Protein AF-A0A3P6ZTH5-F1 (afdb_monomer)

Secondary structure (DSSP, 8-state):
-HHHHHHHHHHHHHHHHHHHHHHHHHHHHHHHHHHHHHHHHTTSTTHHHHHHHHTSHHHHHHHHHHHHHHHHHHHHHHHHHHHHHHHHH-HHHHHHHHHHHHHHHHHHHHHHHHHHHHTT--HHHHHHHHHHHHTHHHHHHHHHHHHTTSHHHHHHHHHHHHHHHHHHHHHHHHHHHHHHTT-TTTHHHHHHHHHHHHHHHHHHHHHHHHTHHHHH--

Sequence (218 aa):
MEVTHERKLLLRLSAVIVTIYLIYFFEFVLYYRKHHKNKKGRRNGYSKDLERLCCSPTIYFQSRALVILLGDGVHNFIDGIAIGTSFMSSTKLGIITSIAVICHELPHELGDFAVLIESGLSTATALGFNLLSALTAFLGLFVSISLGEFKEVQTWLLAITAGMFLYVAWIDMLSHLKHDGSHVDHWTFACFLQYSGFCVGFVLILALGWFEDELFSS

Solvent-accessible surface area (backbone atoms only — not comparable to full-atom values): 11332 Å² total; per-residue (Å²): 121,64,72,62,53,54,51,52,50,53,50,44,54,50,43,21,52,48,41,40,50,51,52,51,48,51,49,49,52,51,51,50,51,54,54,51,52,54,64,69,54,75,80,56,92,61,60,67,63,53,54,48,46,61,67,32,66,65,58,40,32,47,54,50,41,53,52,49,50,53,50,47,26,52,49,28,18,44,50,13,28,43,28,28,33,27,41,72,74,34,67,68,51,15,53,54,42,45,51,55,48,52,67,55,44,57,61,48,55,53,51,53,41,51,49,26,42,74,36,70,42,53,71,69,56,26,52,51,52,51,51,59,21,52,52,30,14,57,53,19,20,53,51,26,57,73,58,39,84,40,72,70,48,31,54,51,52,50,28,41,39,53,14,47,52,55,43,51,56,50,52,54,57,52,50,55,52,70,70,60,61,86,46,79,88,52,49,66,58,52,52,51,54,48,54,49,49,51,53,50,50,52,51,50,54,51,48,51,63,69,44,38,71,74,69,69,72,114

pLDDT: mean 73.54, std 14.13, range [42.06, 96.0]

InterPro domains:
  IPR003689 Zinc/iron permease [PF02535] (62-208)
  IPR050799 Zinc Iron Protein (ZIP) Transporter [PTHR12191] (63-215)

Structure (mmCIF, N/CA/C/O backbone):
data_AF-A0A3P6ZTH5-F1
#
_entry.id   AF-A0A3P6ZTH5-F1
#
loop_
_atom_site.group_PDB
_atom_site.id
_atom_site.type_symbol
_atom_site.label_atom_id
_atom_site.label_alt_id
_atom_site.label_comp_id
_atom_site.label_asym_id
_atom_site.label_entity_id
_atom_site.label_seq_id
_atom_site.pdbx_PDB_ins_code
_atom_site.Cartn_x
_atom_site.Cartn_y
_atom_site.Cartn_z
_atom_site.occupancy
_atom_site.B_iso_or_equiv
_atom_site.auth_seq_id
_atom_site.auth_comp_id
_atom_site.auth_asym_id
_atom_site.auth_atom_id
_atom_site.pdbx_PDB_model_num
ATOM 1 N N . MET A 1 1 ? -32.585 -2.456 17.138 1.00 49.25 1 MET A N 1
ATOM 2 C CA . MET A 1 1 ? -31.107 -2.567 17.080 1.00 49.25 1 MET A CA 1
ATOM 3 C C . MET A 1 1 ? -30.580 -2.839 15.666 1.00 49.25 1 MET A C 1
ATOM 5 O O . MET A 1 1 ? -29.447 -2.478 15.384 1.00 49.25 1 MET A O 1
ATOM 9 N N . GLU A 1 2 ? -31.404 -3.373 14.762 1.00 46.81 2 GLU A N 1
ATOM 10 C CA . GLU A 1 2 ? -31.055 -3.731 13.372 1.00 46.81 2 GLU A CA 1
ATOM 11 C C . GLU A 1 2 ? -30.785 -2.517 12.453 1.00 46.81 2 GLU A C 1
ATOM 13 O O . GLU A 1 2 ? -29.759 -2.446 11.783 1.00 46.81 2 GLU A O 1
ATOM 18 N N . VAL A 1 3 ? -31.618 -1.469 12.543 1.00 53.12 3 VAL A N 1
ATOM 19 C CA . VAL A 1 3 ? -31.525 -0.243 11.711 1.00 53.12 3 VAL A CA 1
ATOM 20 C C . VAL A 1 3 ? -30.189 0.504 11.867 1.00 53.12 3 VAL A C 1
ATOM 22 O O . VAL A 1 3 ? -29.695 1.147 10.940 1.00 53.12 3 VAL A O 1
ATOM 25 N N . THR A 1 4 ? -29.574 0.430 13.047 1.00 61.59 4 THR A N 1
ATOM 26 C CA . THR A 1 4 ? -28.267 1.045 13.321 1.00 61.59 4 THR A CA 1
ATOM 27 C C . THR A 1 4 ? -27.105 0.269 12.712 1.00 61.59 4 THR A C 1
ATOM 29 O O . THR A 1 4 ? -26.098 0.884 12.362 1.00 61.59 4 THR A O 1
ATOM 32 N N . HIS A 1 5 ? -27.232 -1.051 12.569 1.00 59.41 5 HIS A N 1
ATOM 33 C CA . HIS A 1 5 ? -26.186 -1.891 11.991 1.00 59.41 5 HIS A CA 1
ATOM 34 C C . HIS A 1 5 ? -26.154 -1.750 10.468 1.00 59.41 5 HIS A C 1
ATOM 36 O O . HIS A 1 5 ? -25.087 -1.523 9.899 1.00 59.41 5 HIS A O 1
ATOM 42 N N . GLU A 1 6 ? -27.328 -1.750 9.831 1.00 63.31 6 GLU A N 1
ATOM 43 C CA . GLU A 1 6 ? -27.460 -1.510 8.391 1.00 63.31 6 GLU A CA 1
ATOM 44 C C . GLU A 1 6 ? -26.978 -0.114 7.997 1.00 63.31 6 GLU A C 1
ATOM 46 O O . GLU A 1 6 ? -26.234 0.034 7.033 1.00 63.31 6 GLU A O 1
ATOM 51 N N . ARG A 1 7 ? -27.307 0.925 8.777 1.00 61.69 7 ARG A N 1
ATOM 52 C CA . ARG A 1 7 ? -26.802 2.285 8.522 1.00 61.69 7 ARG A CA 1
ATOM 53 C C . ARG A 1 7 ? -25.281 2.383 8.620 1.00 61.69 7 ARG A C 1
ATOM 55 O O . ARG A 1 7 ? -24.674 3.069 7.804 1.00 61.69 7 ARG A O 1
ATOM 62 N N . LYS A 1 8 ? -24.661 1.710 9.594 1.00 58.94 8 LYS A N 1
ATOM 63 C CA . LYS A 1 8 ? -23.195 1.668 9.730 1.00 58.94 8 LYS A CA 1
ATOM 64 C C . LYS A 1 8 ? -22.548 0.898 8.579 1.00 58.94 8 LYS A C 1
ATOM 66 O O . LYS A 1 8 ? -21.535 1.351 8.058 1.00 58.94 8 LYS A O 1
ATOM 71 N N . LEU A 1 9 ? -23.147 -0.212 8.155 1.00 65.31 9 LEU A N 1
ATOM 72 C CA . LEU A 1 9 ? -22.688 -0.993 7.007 1.00 65.31 9 LEU A CA 1
ATOM 73 C C . LEU A 1 9 ? -22.802 -0.195 5.701 1.00 65.31 9 LEU A C 1
ATOM 75 O O . LEU A 1 9 ? -21.830 -0.096 4.960 1.00 65.31 9 LEU A O 1
ATOM 79 N N . LEU A 1 10 ? -23.944 0.449 5.457 1.00 65.62 10 LEU A N 1
ATOM 80 C CA . LEU A 1 10 ? -24.166 1.311 4.294 1.00 65.62 10 LEU A CA 1
ATOM 81 C C . LEU A 1 10 ? -23.202 2.499 4.269 1.00 65.62 10 LEU A C 1
ATOM 83 O O . LEU A 1 10 ? -22.673 2.827 3.212 1.00 65.62 10 LEU A O 1
ATOM 87 N N . LEU A 1 11 ? -22.918 3.110 5.424 1.00 62.81 11 LEU A N 1
ATOM 88 C CA . LEU A 1 11 ? -21.912 4.168 5.531 1.00 62.81 11 LEU A CA 1
ATOM 89 C C . LEU A 1 11 ? -20.511 3.655 5.172 1.00 62.81 11 LEU A C 1
ATOM 91 O O . LEU A 1 11 ? -19.827 4.294 4.376 1.00 62.81 11 LEU A O 1
ATOM 95 N N . ARG A 1 12 ? -20.111 2.481 5.674 1.00 63.78 12 ARG A N 1
ATOM 96 C CA . ARG A 1 12 ? -18.818 1.849 5.351 1.00 63.78 12 ARG A CA 1
ATOM 97 C C . ARG A 1 12 ? -18.701 1.508 3.863 1.00 63.78 12 ARG A C 1
ATOM 99 O O . ARG A 1 12 ? -17.711 1.867 3.235 1.00 63.78 12 ARG A O 1
ATOM 106 N N . LEU A 1 13 ? -19.734 0.901 3.277 1.00 67.94 13 LEU A N 1
ATOM 107 C CA . LEU A 1 13 ? -19.783 0.597 1.844 1.00 67.94 13 LEU A CA 1
ATOM 108 C C . LEU A 1 13 ? -19.750 1.874 0.998 1.00 67.94 13 LEU A C 1
ATOM 110 O O . LEU A 1 13 ? -19.018 1.945 0.014 1.00 67.94 13 LEU A O 1
ATOM 114 N N . SER A 1 14 ? -20.480 2.916 1.406 1.00 65.31 14 SER A N 1
ATOM 115 C CA . SER A 1 14 ? -20.449 4.207 0.716 1.00 65.31 14 SER A CA 1
ATOM 116 C C . SER A 1 14 ? -19.070 4.866 0.784 1.00 65.31 14 SER A C 1
ATOM 118 O O . SER A 1 14 ? -18.641 5.441 -0.207 1.00 65.31 14 SER A O 1
ATOM 120 N N . ALA A 1 15 ? -18.338 4.730 1.895 1.00 62.66 15 ALA A N 1
ATOM 121 C CA . ALA A 1 15 ? -16.984 5.258 2.050 1.00 62.66 15 ALA A CA 1
ATOM 122 C C . ALA A 1 15 ? -15.975 4.552 1.132 1.00 62.66 15 ALA A C 1
ATOM 124 O O . ALA A 1 15 ? -15.157 5.216 0.493 1.00 62.66 15 ALA A O 1
ATOM 125 N N . VAL A 1 16 ? -16.077 3.225 1.011 1.00 68.94 16 VAL A N 1
ATOM 126 C CA . VAL A 1 16 ? -15.278 2.418 0.073 1.00 68.94 16 VAL A CA 1
ATOM 127 C C . VAL A 1 16 ? -15.554 2.858 -1.367 1.00 68.94 16 VAL A C 1
ATOM 129 O O . VAL A 1 16 ? -14.629 3.185 -2.108 1.00 68.94 16 VAL A O 1
ATOM 132 N N . ILE A 1 17 ? -16.832 2.956 -1.743 1.00 68.19 17 ILE A N 1
ATOM 133 C CA . ILE A 1 17 ? -17.255 3.375 -3.085 1.00 68.19 17 ILE A CA 1
ATOM 134 C C . ILE A 1 17 ? -16.795 4.809 -3.387 1.00 68.19 17 ILE A C 1
ATOM 136 O O . ILE A 1 17 ? -16.252 5.068 -4.458 1.00 68.19 17 ILE A O 1
ATOM 140 N N . VAL A 1 18 ? -16.967 5.743 -2.447 1.00 69.62 18 VAL A N 1
ATOM 141 C CA . VAL A 1 18 ? -16.525 7.139 -2.595 1.00 69.62 18 VAL A CA 1
ATOM 142 C C . VAL A 1 18 ? -15.011 7.220 -2.751 1.00 69.62 18 VAL A C 1
ATOM 144 O O . VAL A 1 18 ? -14.546 7.956 -3.615 1.00 69.62 18 VAL A O 1
ATOM 147 N N . THR A 1 19 ? -14.246 6.446 -1.982 1.00 67.06 19 THR A N 1
ATOM 148 C CA . THR A 1 19 ? -12.783 6.379 -2.116 1.00 67.06 19 THR A CA 1
ATOM 149 C C . THR A 1 19 ? -12.388 5.932 -3.524 1.00 67.06 19 THR A C 1
ATOM 151 O O . THR A 1 19 ? -11.624 6.628 -4.188 1.00 67.06 19 THR A O 1
ATOM 154 N N . ILE A 1 20 ? -13.003 4.863 -4.044 1.00 69.69 20 ILE A N 1
ATOM 155 C CA . ILE A 1 20 ? -12.785 4.390 -5.422 1.00 69.69 20 ILE A CA 1
ATOM 156 C C . ILE A 1 20 ? -13.117 5.489 -6.450 1.00 69.69 20 ILE A C 1
ATOM 158 O O . ILE A 1 20 ? -12.325 5.754 -7.357 1.00 69.69 20 ILE A O 1
ATOM 162 N N . TYR A 1 21 ? -14.252 6.180 -6.298 1.00 66.38 21 TYR A N 1
ATOM 163 C CA . TYR A 1 21 ? -14.642 7.276 -7.193 1.00 66.38 21 TYR A CA 1
ATOM 164 C C . TYR A 1 21 ? -13.704 8.483 -7.116 1.00 66.38 21 TYR A C 1
ATOM 166 O O . TYR A 1 21 ? -13.451 9.115 -8.142 1.00 66.38 21 TYR A O 1
ATOM 174 N N . LEU A 1 22 ? -13.189 8.820 -5.933 1.00 67.81 22 LEU A N 1
ATOM 175 C CA . LEU A 1 22 ? -12.249 9.925 -5.748 1.00 67.81 22 LEU A CA 1
ATOM 176 C C . LEU A 1 22 ? -10.910 9.632 -6.421 1.00 67.81 22 LEU A C 1
ATOM 178 O O . LEU A 1 22 ? -10.379 10.514 -7.098 1.00 67.81 22 LEU A O 1
ATOM 182 N N . ILE A 1 23 ? -10.398 8.405 -6.297 1.00 67.44 23 ILE A N 1
ATOM 183 C CA . ILE A 1 23 ? -9.167 7.995 -6.981 1.00 67.44 23 ILE A CA 1
ATOM 184 C C . ILE A 1 23 ? -9.383 8.022 -8.498 1.00 67.44 23 ILE A C 1
ATOM 186 O O . ILE A 1 23 ? -8.601 8.644 -9.216 1.00 67.44 23 ILE A O 1
ATOM 190 N N . TYR A 1 24 ? -10.499 7.465 -8.983 1.00 68.62 24 TYR A N 1
ATOM 191 C CA . TYR A 1 24 ? -10.860 7.518 -10.402 1.00 68.62 24 TYR A CA 1
ATOM 192 C C . TYR A 1 24 ? -10.984 8.958 -10.918 1.00 68.62 24 TYR A C 1
ATOM 194 O O . TYR A 1 24 ? -10.499 9.281 -12.001 1.00 68.62 24 TYR A O 1
ATOM 202 N N . PHE A 1 25 ? -11.609 9.854 -10.149 1.00 67.88 25 PHE A N 1
ATOM 203 C CA . PHE A 1 25 ? -11.734 11.265 -10.509 1.00 67.88 25 PHE A CA 1
ATOM 204 C C . PHE A 1 25 ? -10.373 11.962 -10.552 1.00 67.88 25 PHE A C 1
ATOM 206 O O . PHE A 1 25 ? -10.101 12.719 -11.485 1.00 67.88 25 PHE A O 1
ATOM 213 N N . PHE A 1 26 ? -9.501 11.701 -9.577 1.00 68.19 26 PHE A N 1
ATOM 214 C CA . PHE A 1 26 ? -8.147 12.243 -9.560 1.00 68.19 26 PHE A CA 1
ATOM 215 C C . PHE A 1 26 ? -7.346 11.768 -10.778 1.00 68.19 26 PHE A C 1
ATOM 217 O O . PHE A 1 26 ? -6.777 12.598 -11.493 1.00 68.19 26 PHE A O 1
ATOM 224 N N . GLU A 1 27 ? -7.385 10.473 -11.095 1.00 63.72 27 GLU A N 1
ATOM 225 C CA . GLU A 1 27 ? -6.780 9.934 -12.314 1.00 63.72 27 GLU A CA 1
ATOM 226 C C . GLU A 1 27 ? -7.388 10.524 -13.583 1.00 63.72 27 GLU A C 1
ATOM 228 O O . GLU A 1 27 ? -6.650 10.902 -14.491 1.00 63.72 27 GLU A O 1
ATOM 233 N N . PHE A 1 28 ? -8.709 10.689 -13.649 1.00 62.84 28 PHE A N 1
ATOM 234 C CA . PHE A 1 28 ? -9.387 11.327 -14.775 1.00 62.84 28 PHE A CA 1
ATOM 235 C C . PHE A 1 28 ? -8.926 12.779 -14.963 1.00 62.84 28 PHE A C 1
ATOM 237 O O . PHE A 1 28 ? -8.644 13.206 -16.085 1.00 62.84 28 PHE A O 1
ATOM 244 N N . VAL A 1 29 ? -8.788 13.544 -13.878 1.00 65.81 29 VAL A N 1
ATOM 245 C CA . VAL A 1 29 ? -8.273 14.920 -13.908 1.00 65.81 29 VAL A CA 1
ATOM 246 C C . VAL A 1 29 ? -6.813 14.945 -14.355 1.00 65.81 29 VAL A C 1
ATOM 248 O O . VAL A 1 29 ? -6.445 15.791 -15.178 1.00 65.81 29 VAL A O 1
ATOM 251 N N . LEU A 1 30 ? -5.974 14.031 -13.864 1.00 68.94 30 LEU A N 1
ATOM 252 C CA . LEU A 1 30 ? -4.579 13.908 -14.293 1.00 68.94 30 LEU A CA 1
ATOM 253 C C . LEU A 1 30 ? -4.475 13.504 -15.768 1.00 68.94 30 LEU A C 1
ATOM 255 O O . LEU A 1 30 ? -3.723 14.130 -16.521 1.00 68.94 30 LEU A O 1
ATOM 259 N N . TYR A 1 31 ? -5.273 12.533 -16.203 1.00 66.56 31 TYR A N 1
ATOM 260 C CA . TYR A 1 31 ? -5.400 12.096 -17.589 1.00 66.56 31 TYR A CA 1
ATOM 261 C C . TYR A 1 31 ? -5.819 13.263 -18.489 1.00 66.56 31 TYR A C 1
ATOM 263 O O . TYR A 1 31 ? -5.147 13.564 -19.482 1.00 66.56 31 TYR A O 1
ATOM 271 N N . TYR A 1 32 ? -6.864 13.999 -18.106 1.00 55.72 32 TYR A N 1
ATOM 272 C CA . TYR A 1 32 ? -7.365 15.137 -18.868 1.00 55.72 32 TYR A CA 1
ATOM 273 C C . TYR A 1 32 ? -6.358 16.295 -18.895 1.00 55.72 32 TYR A C 1
ATOM 275 O O . TYR A 1 32 ? -6.113 16.874 -19.955 1.00 55.72 32 TYR A O 1
ATOM 283 N N . ARG A 1 33 ? -5.685 16.607 -17.777 1.00 67.44 33 ARG A N 1
ATOM 284 C CA . ARG A 1 33 ? -4.600 17.608 -17.736 1.00 67.44 33 ARG A CA 1
ATOM 285 C C . ARG A 1 33 ? -3.427 17.206 -18.626 1.00 67.44 33 ARG A C 1
ATOM 287 O O . ARG A 1 33 ? -2.903 18.067 -19.340 1.00 67.44 33 ARG A O 1
ATOM 294 N N . LYS A 1 34 ? -3.030 15.928 -18.620 1.00 65.25 34 LYS A N 1
ATOM 295 C CA . LYS A 1 34 ? -1.962 15.389 -19.479 1.00 65.25 34 LYS A CA 1
ATOM 296 C C . LYS A 1 34 ? -2.348 15.518 -20.952 1.00 65.25 34 LYS A C 1
ATOM 298 O O . LYS A 1 34 ? -1.569 16.052 -21.741 1.00 65.25 34 LYS A O 1
ATOM 303 N N . HIS A 1 35 ? -3.579 15.160 -21.311 1.00 56.88 35 HIS A N 1
ATOM 304 C CA . HIS A 1 35 ? -4.067 15.234 -22.688 1.00 56.88 35 HIS A CA 1
ATOM 305 C C . HIS A 1 35 ? -4.317 16.680 -23.172 1.00 56.88 35 HIS A C 1
ATOM 307 O O . HIS A 1 35 ? -4.101 16.995 -24.347 1.00 56.88 35 HIS A O 1
ATOM 313 N N . HIS A 1 36 ? -4.706 17.598 -22.281 1.00 57.81 36 HIS A N 1
ATOM 314 C CA . HIS A 1 36 ? -4.898 19.017 -22.600 1.00 57.81 36 HIS A CA 1
ATOM 315 C C . HIS A 1 36 ? -3.564 19.770 -22.760 1.00 57.81 36 HIS A C 1
ATOM 317 O O . HIS A 1 36 ? -3.423 20.583 -23.679 1.00 57.81 36 HIS A O 1
ATOM 323 N N . LYS A 1 37 ? -2.542 19.463 -21.943 1.00 53.75 37 LYS A N 1
ATOM 324 C CA . LYS A 1 37 ? -1.171 19.967 -22.167 1.00 53.75 37 LYS A CA 1
ATOM 325 C C . LYS A 1 37 ? -0.598 19.463 -23.495 1.00 53.75 37 LYS A C 1
ATOM 327 O O . LYS A 1 37 ? -0.008 20.256 -24.226 1.00 53.75 37 LYS A O 1
ATOM 332 N N . ASN A 1 38 ? -0.858 18.205 -23.858 1.00 51.06 38 ASN A N 1
ATOM 333 C CA . ASN A 1 38 ? -0.402 17.638 -25.132 1.00 51.06 38 ASN A CA 1
ATOM 334 C C . ASN A 1 38 ? -1.052 18.313 -26.359 1.00 51.06 38 ASN A C 1
ATOM 336 O O . ASN A 1 38 ? -0.401 18.502 -27.385 1.00 51.06 38 ASN A O 1
ATOM 340 N N . LYS A 1 39 ? -2.313 18.765 -26.251 1.00 51.12 39 LYS A N 1
ATOM 341 C CA . LYS A 1 39 ? -2.971 19.557 -27.310 1.00 51.12 39 LYS A CA 1
ATOM 342 C C . LYS A 1 39 ? -2.413 20.981 -27.451 1.00 51.12 39 LYS A C 1
ATOM 344 O O . LYS A 1 39 ? -2.341 21.472 -28.573 1.00 51.12 39 LYS A O 1
ATOM 349 N N . LYS A 1 40 ? -1.983 21.638 -26.363 1.00 51.44 40 LYS A N 1
ATOM 350 C CA . LYS A 1 40 ? -1.344 22.973 -26.427 1.00 51.44 40 LYS A CA 1
ATOM 351 C C . LYS A 1 40 ? 0.127 22.936 -26.877 1.00 51.44 40 LYS A C 1
ATOM 353 O O . LYS A 1 40 ? 0.600 23.928 -27.420 1.00 51.44 40 LYS A O 1
ATOM 358 N N . GLY A 1 41 ? 0.829 21.813 -26.698 1.00 48.59 41 GLY A N 1
ATOM 359 C CA . GLY A 1 41 ? 2.242 21.642 -27.076 1.00 48.59 41 GLY A CA 1
ATOM 360 C C . GLY A 1 41 ? 2.509 21.336 -28.558 1.00 48.59 41 GLY A C 1
ATOM 361 O O . GLY A 1 41 ? 3.635 21.491 -29.017 1.00 48.59 41 GLY A O 1
ATOM 362 N N . ARG A 1 42 ? 1.488 20.972 -29.346 1.00 52.59 42 ARG A N 1
ATOM 363 C CA . ARG A 1 42 ? 1.620 20.595 -30.772 1.00 52.59 42 ARG A CA 1
ATOM 364 C C . ARG A 1 42 ? 1.863 21.760 -31.754 1.00 52.59 42 ARG A C 1
ATOM 366 O O . ARG A 1 42 ? 1.673 21.581 -32.953 1.00 52.59 42 ARG A O 1
ATOM 373 N N . ARG A 1 43 ? 2.273 22.946 -31.282 1.00 54.22 43 ARG A N 1
ATOM 374 C CA . ARG A 1 43 ? 2.557 24.112 -32.148 1.00 54.22 43 ARG A CA 1
ATOM 375 C C . ARG A 1 43 ? 4.031 24.455 -32.369 1.00 54.22 43 ARG A C 1
ATOM 377 O O . ARG A 1 43 ? 4.281 25.234 -33.274 1.00 54.22 43 ARG A O 1
ATOM 384 N N . ASN A 1 44 ? 4.992 23.861 -31.655 1.00 53.94 44 ASN A N 1
ATOM 385 C CA . ASN A 1 44 ? 6.415 24.168 -31.860 1.00 53.94 44 ASN A CA 1
ATOM 386 C C . ASN A 1 44 ? 7.247 22.900 -32.111 1.00 53.94 44 ASN A C 1
ATOM 388 O O . ASN A 1 44 ? 7.072 21.887 -31.439 1.00 53.94 44 ASN A O 1
ATOM 392 N N . GLY A 1 45 ? 8.164 22.977 -33.081 1.00 53.03 45 GLY A N 1
ATOM 393 C CA . GLY A 1 45 ? 8.977 21.890 -33.652 1.00 53.03 45 GLY A CA 1
ATOM 394 C C . GLY A 1 45 ? 9.961 21.152 -32.727 1.00 53.03 45 GLY A C 1
ATOM 395 O O . GLY A 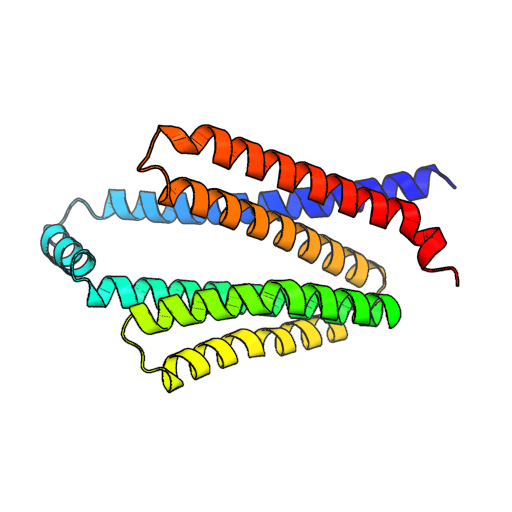1 45 ? 10.866 20.509 -33.236 1.00 53.03 45 GLY A O 1
ATOM 396 N N . TYR A 1 46 ? 9.765 21.178 -31.406 1.00 51.12 46 TYR A N 1
ATOM 397 C CA . TYR A 1 46 ? 10.502 20.382 -30.407 1.00 51.12 46 TYR A CA 1
ATOM 398 C C . TYR A 1 46 ? 10.043 18.910 -30.318 1.00 51.12 46 TYR A C 1
ATOM 400 O O . TYR A 1 46 ? 10.678 18.094 -29.652 1.00 51.12 46 TYR A O 1
ATOM 408 N N . SER A 1 47 ? 8.929 18.551 -30.970 1.00 56.59 47 SER A N 1
ATOM 409 C CA . SER A 1 47 ? 8.290 17.233 -30.819 1.00 56.59 47 SER A CA 1
ATOM 410 C C . SER A 1 47 ? 9.147 16.068 -31.319 1.00 56.59 47 SER A C 1
ATOM 412 O O . SER A 1 47 ? 9.072 14.993 -30.744 1.00 56.59 47 SER A O 1
ATOM 414 N N . LYS A 1 48 ? 9.972 16.258 -32.357 1.00 55.06 48 LYS A N 1
ATOM 415 C CA . LYS A 1 48 ? 10.739 15.147 -32.947 1.00 55.06 48 LYS A CA 1
ATOM 416 C C . LYS A 1 48 ? 11.932 14.709 -32.095 1.00 55.06 48 LYS A C 1
ATOM 418 O O . LYS A 1 48 ? 12.266 13.530 -32.118 1.00 55.06 48 LYS A O 1
ATOM 423 N N . ASP A 1 49 ? 12.541 15.613 -31.331 1.00 56.25 49 ASP A N 1
ATOM 424 C CA . ASP A 1 49 ? 13.697 15.282 -30.485 1.00 56.25 49 ASP A CA 1
ATOM 425 C C . ASP A 1 49 ? 13.269 14.708 -29.128 1.00 56.25 49 ASP A C 1
ATOM 427 O O . ASP A 1 49 ? 13.895 13.778 -28.625 1.00 56.25 49 ASP A O 1
ATOM 431 N N . LEU A 1 50 ? 12.142 15.173 -28.573 1.00 54.12 50 LEU A N 1
ATOM 432 C CA . LEU A 1 50 ? 11.558 14.601 -27.354 1.00 54.12 50 LEU A CA 1
ATOM 433 C C . LEU A 1 50 ? 10.951 13.205 -27.600 1.00 54.12 50 LEU A C 1
ATOM 435 O O . LEU A 1 50 ? 11.074 12.320 -26.759 1.00 54.12 50 LEU A O 1
ATOM 439 N N . GLU A 1 51 ? 10.354 12.979 -28.773 1.00 52.91 51 GLU A N 1
ATOM 440 C CA . GLU A 1 51 ? 9.841 11.666 -29.194 1.00 52.91 51 GLU A CA 1
ATOM 441 C C . GLU A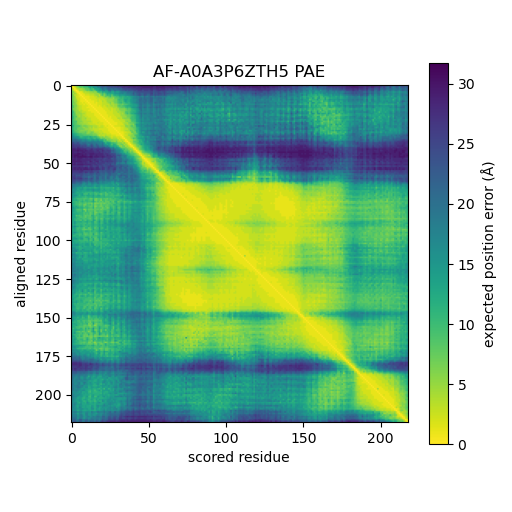 1 51 ? 10.986 10.668 -29.460 1.00 52.91 51 GLU A C 1
ATOM 443 O O . GLU A 1 51 ? 10.872 9.492 -29.109 1.00 52.91 51 GLU A O 1
ATOM 448 N N . ARG A 1 52 ? 12.141 11.144 -29.956 1.00 53.78 52 ARG A N 1
ATOM 449 C CA . ARG A 1 52 ? 13.385 10.353 -30.016 1.00 53.78 52 ARG A CA 1
ATOM 450 C C . ARG A 1 52 ? 13.965 10.050 -28.634 1.00 53.78 52 ARG A C 1
ATOM 452 O O . ARG A 1 52 ? 14.441 8.938 -28.437 1.00 53.78 52 ARG A O 1
ATOM 459 N N . LEU A 1 53 ? 13.901 10.984 -27.677 1.00 55.97 53 LEU A N 1
ATOM 460 C CA . LEU A 1 53 ? 14.320 10.733 -26.290 1.00 55.97 53 LEU A CA 1
ATOM 461 C C . LEU A 1 53 ? 13.434 9.683 -25.600 1.00 55.97 53 LEU A C 1
ATOM 463 O O . LEU A 1 53 ? 13.964 8.816 -24.912 1.00 55.97 53 LEU A O 1
ATOM 467 N N . CYS A 1 54 ? 12.112 9.711 -25.812 1.00 55.91 54 CYS A N 1
ATOM 468 C CA . CYS A 1 54 ? 11.196 8.677 -25.308 1.00 55.91 54 CYS A CA 1
ATOM 469 C C . CYS A 1 54 ? 11.404 7.305 -25.970 1.00 55.91 54 CYS A C 1
ATOM 471 O O . CYS A 1 54 ? 11.098 6.293 -25.348 1.00 55.91 54 CYS A O 1
ATOM 473 N N . CYS A 1 55 ? 11.925 7.261 -27.200 1.00 54.34 55 CYS A N 1
ATOM 474 C CA . CYS A 1 55 ? 12.328 6.019 -27.866 1.00 54.34 55 CYS A CA 1
ATOM 475 C C . CYS A 1 55 ? 13.744 5.560 -27.488 1.00 54.34 55 CYS A C 1
ATOM 477 O O . CYS A 1 55 ? 14.162 4.495 -27.935 1.00 54.34 55 CYS A O 1
ATOM 479 N N . SER A 1 56 ? 14.488 6.336 -26.688 1.00 55.34 56 SER A N 1
ATOM 480 C CA . SER A 1 56 ? 15.763 5.890 -26.134 1.00 55.34 56 SER A CA 1
ATOM 481 C C . SER A 1 56 ? 15.461 4.913 -24.995 1.00 55.34 56 SER A C 1
ATOM 483 O O . SER A 1 56 ? 14.914 5.351 -23.975 1.00 55.34 56 SER A O 1
ATOM 485 N N . PRO A 1 57 ? 15.782 3.610 -25.139 1.00 58.78 57 PRO A N 1
ATOM 486 C CA . PRO A 1 57 ? 15.386 2.590 -24.171 1.00 58.78 57 PRO A CA 1
ATOM 487 C C . PRO A 1 57 ? 15.774 2.997 -22.748 1.00 58.78 57 PRO A C 1
ATOM 489 O O . PRO A 1 57 ? 14.953 2.945 -21.843 1.00 58.78 57 PRO A O 1
ATOM 492 N N . THR A 1 58 ? 16.977 3.545 -22.574 1.00 64.31 58 THR A N 1
ATOM 493 C CA . THR A 1 58 ? 17.550 3.928 -21.278 1.00 64.31 58 THR A CA 1
ATOM 494 C C . THR A 1 58 ? 16.741 4.994 -20.529 1.00 64.31 58 THR A C 1
ATOM 496 O O . THR A 1 58 ? 16.513 4.856 -19.332 1.00 64.31 58 THR A O 1
ATOM 499 N N . ILE A 1 59 ? 16.266 6.044 -21.211 1.00 63.31 59 ILE A N 1
ATOM 500 C CA . ILE A 1 59 ? 15.507 7.137 -20.568 1.00 63.31 59 ILE A CA 1
ATOM 501 C C . ILE A 1 59 ? 14.096 6.664 -20.208 1.00 63.31 59 ILE A C 1
ATOM 503 O O . ILE A 1 59 ? 13.567 6.988 -19.144 1.00 63.31 59 ILE A O 1
ATOM 507 N N . TYR A 1 60 ? 13.487 5.870 -21.086 1.00 61.22 60 TYR A N 1
ATOM 508 C CA . TYR A 1 60 ? 12.165 5.307 -20.853 1.00 61.22 60 TYR A CA 1
ATOM 509 C C . TYR A 1 60 ? 12.163 4.307 -19.686 1.00 61.22 60 TYR A C 1
ATOM 511 O O . TYR A 1 60 ? 11.309 4.401 -18.802 1.00 61.22 60 TYR A O 1
ATOM 519 N N . PHE A 1 61 ? 13.159 3.422 -19.627 1.00 66.31 61 PHE A N 1
ATOM 520 C CA . PHE A 1 61 ? 13.372 2.497 -18.515 1.00 66.31 61 PHE A CA 1
ATOM 521 C C . PHE A 1 61 ? 13.546 3.230 -17.176 1.00 66.31 61 PHE A C 1
ATOM 523 O O . PHE A 1 61 ? 12.855 2.907 -16.212 1.00 66.31 61 PHE A O 1
ATOM 530 N N . GLN A 1 62 ? 14.362 4.288 -17.134 1.00 71.44 62 GLN A N 1
ATOM 531 C CA . GLN A 1 62 ? 14.528 5.117 -15.932 1.00 71.44 62 GLN A CA 1
ATOM 532 C C . GLN A 1 62 ? 13.233 5.829 -15.516 1.00 71.44 62 GLN A C 1
ATOM 534 O O . GLN A 1 62 ? 12.945 5.962 -14.328 1.00 71.44 62 GLN A O 1
ATOM 539 N N . SER A 1 63 ? 12.418 6.265 -16.481 1.00 75.62 63 SER A N 1
ATOM 540 C CA . SER A 1 63 ? 11.135 6.910 -16.184 1.00 75.62 63 SER A CA 1
ATOM 541 C C . SER A 1 63 ? 10.094 5.942 -15.610 1.00 75.62 63 SER A C 1
ATOM 543 O O . SER A 1 63 ? 9.301 6.348 -14.764 1.00 75.62 63 SER A O 1
ATOM 545 N N . ARG A 1 64 ? 10.114 4.666 -16.023 1.00 76.19 64 ARG A N 1
ATOM 546 C CA . ARG A 1 64 ? 9.257 3.616 -15.451 1.00 76.19 64 ARG A CA 1
ATOM 547 C C . ARG A 1 64 ? 9.658 3.281 -14.017 1.00 76.19 64 ARG A C 1
ATOM 549 O O . ARG A 1 64 ? 8.791 3.296 -13.154 1.00 76.19 64 ARG A O 1
ATOM 556 N N . ALA A 1 65 ? 10.952 3.078 -13.765 1.00 83.12 65 ALA A N 1
ATOM 557 C CA . ALA A 1 65 ? 11.491 2.807 -12.430 1.00 83.12 65 ALA A CA 1
ATOM 558 C C . ALA A 1 65 ? 11.062 3.859 -11.394 1.00 83.12 65 ALA A C 1
ATOM 560 O O . ALA A 1 65 ? 10.659 3.527 -10.285 1.00 83.12 65 ALA A O 1
ATOM 561 N N . LEU A 1 66 ? 11.091 5.138 -11.777 1.00 84.88 66 LEU A N 1
ATOM 562 C CA . LEU A 1 66 ? 10.693 6.244 -10.904 1.00 84.88 66 LEU A CA 1
ATOM 563 C C . LEU A 1 66 ? 9.194 6.242 -10.578 1.00 84.88 66 LEU A C 1
ATOM 565 O O . LEU A 1 66 ? 8.807 6.548 -9.455 1.00 84.88 66 LEU A O 1
ATOM 569 N N . VAL A 1 67 ? 8.348 5.933 -11.563 1.00 84.25 67 VAL A N 1
ATOM 570 C CA . VAL A 1 67 ? 6.895 5.851 -11.358 1.00 84.25 67 VAL A CA 1
ATOM 571 C C . VAL A 1 67 ? 6.545 4.669 -10.462 1.00 84.25 67 VAL A C 1
ATOM 573 O O . VAL A 1 67 ? 5.684 4.826 -9.604 1.00 84.25 67 VAL A O 1
ATOM 576 N N . ILE A 1 68 ? 7.234 3.539 -10.635 1.00 85.44 68 ILE A N 1
ATOM 577 C CA . ILE A 1 68 ? 7.075 2.346 -9.799 1.00 85.44 68 ILE A CA 1
ATOM 578 C C . ILE A 1 68 ? 7.446 2.669 -8.352 1.00 85.44 68 ILE A C 1
ATOM 580 O O . ILE A 1 68 ? 6.573 2.613 -7.502 1.00 85.44 68 ILE A O 1
ATOM 584 N N . LEU A 1 69 ? 8.655 3.179 -8.094 1.00 86.75 69 LEU A N 1
ATOM 585 C CA . LEU A 1 69 ? 9.096 3.534 -6.735 1.00 86.75 69 LEU A CA 1
ATOM 586 C C . LEU A 1 69 ? 8.182 4.543 -6.027 1.00 86.75 69 LEU A C 1
ATOM 588 O O . LEU A 1 69 ? 8.001 4.489 -4.816 1.00 86.75 69 LEU A O 1
ATOM 592 N N . LEU A 1 70 ? 7.621 5.505 -6.764 1.00 87.62 70 LEU A N 1
ATOM 593 C CA . LEU A 1 70 ? 6.677 6.461 -6.181 1.00 87.62 70 LEU A CA 1
ATOM 594 C C . LEU A 1 70 ? 5.306 5.837 -5.915 1.00 87.62 70 LEU A C 1
ATOM 596 O O . LEU A 1 70 ? 4.674 6.192 -4.922 1.00 87.62 70 LEU A O 1
ATOM 600 N N . GLY A 1 71 ? 4.830 4.969 -6.810 1.00 85.44 71 GLY A N 1
ATOM 601 C CA . GLY A 1 71 ? 3.578 4.237 -6.631 1.00 85.44 71 GLY A CA 1
ATOM 602 C C . GLY A 1 71 ? 3.665 3.290 -5.441 1.00 85.44 71 GLY A C 1
ATOM 603 O O . GLY A 1 71 ? 2.825 3.358 -4.548 1.00 85.44 71 GLY A O 1
ATOM 604 N N . ASP A 1 72 ? 4.739 2.514 -5.392 1.00 89.62 72 ASP A N 1
ATOM 605 C CA . ASP A 1 72 ? 5.066 1.586 -4.320 1.00 89.62 72 ASP A CA 1
ATOM 606 C C . ASP A 1 72 ? 5.220 2.298 -2.965 1.00 89.62 72 ASP A C 1
ATOM 608 O O . ASP A 1 72 ? 4.660 1.870 -1.959 1.00 89.62 72 ASP A O 1
ATOM 612 N N . GLY A 1 73 ? 5.840 3.482 -2.925 1.00 91.56 73 GLY A N 1
ATOM 613 C CA . GLY A 1 73 ? 5.947 4.251 -1.680 1.00 91.56 73 GLY A CA 1
ATOM 614 C C . GLY A 1 73 ? 4.598 4.779 -1.174 1.00 91.56 73 GLY A C 1
ATOM 615 O O . GLY A 1 73 ? 4.392 4.960 0.025 1.00 91.56 73 GLY A O 1
ATOM 616 N N . VAL A 1 74 ? 3.642 5.040 -2.068 1.00 88.81 74 VAL A N 1
ATOM 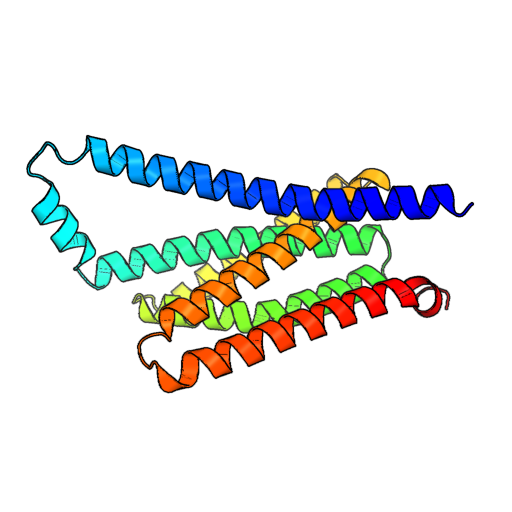617 C CA . VAL A 1 74 ? 2.270 5.383 -1.662 1.00 88.81 74 VAL A CA 1
ATOM 618 C C . VAL A 1 74 ? 1.513 4.134 -1.209 1.00 88.81 74 VAL A C 1
ATOM 620 O O . VAL A 1 74 ? 0.755 4.224 -0.242 1.00 88.81 74 VAL A O 1
ATOM 623 N N . HIS A 1 75 ? 1.728 2.992 -1.867 1.00 89.38 75 HIS A N 1
ATOM 624 C CA . HIS A 1 75 ? 1.141 1.704 -1.497 1.00 89.38 75 HIS A CA 1
ATOM 625 C C . HIS A 1 75 ? 1.560 1.306 -0.080 1.00 89.38 75 HIS A C 1
ATOM 627 O O . HIS A 1 75 ? 0.714 1.230 0.812 1.00 89.38 75 HIS A O 1
ATOM 633 N N . ASN A 1 76 ? 2.869 1.224 0.153 1.00 93.44 76 ASN A N 1
ATOM 634 C CA . ASN A 1 76 ? 3.465 0.894 1.440 1.00 93.44 76 ASN A CA 1
ATOM 635 C C . ASN A 1 76 ? 2.968 1.827 2.554 1.00 93.44 76 ASN A C 1
ATOM 637 O O . ASN A 1 76 ? 2.614 1.384 3.647 1.00 93.44 76 ASN A O 1
ATOM 641 N N . PHE A 1 77 ? 2.858 3.134 2.296 1.00 93.44 77 PHE A N 1
ATOM 642 C CA . PHE A 1 77 ? 2.272 4.071 3.259 1.00 93.44 77 PHE A CA 1
ATOM 643 C C . PHE A 1 77 ? 0.829 3.701 3.651 1.00 93.44 77 PHE A C 1
ATOM 645 O O . PHE A 1 77 ? 0.462 3.780 4.828 1.00 93.44 77 PHE A O 1
ATOM 652 N N . ILE A 1 78 ? 0.002 3.291 2.690 1.00 90.94 78 ILE A N 1
ATOM 653 C CA . ILE A 1 78 ? -1.385 2.880 2.936 1.00 90.94 78 ILE A CA 1
ATOM 654 C C . ILE A 1 78 ? -1.434 1.558 3.710 1.00 90.94 78 ILE A C 1
ATOM 656 O O . ILE A 1 78 ? -2.241 1.453 4.640 1.00 90.94 78 ILE A O 1
ATOM 660 N N . ASP A 1 79 ? -0.543 0.607 3.423 1.00 92.81 79 ASP A N 1
ATOM 661 C CA . ASP A 1 79 ? -0.386 -0.622 4.216 1.00 92.81 79 ASP A CA 1
ATOM 662 C C . ASP A 1 79 ? -0.053 -0.322 5.668 1.00 92.81 79 ASP A C 1
ATOM 664 O O . ASP A 1 79 ? -0.657 -0.870 6.594 1.00 92.81 79 ASP A O 1
ATOM 668 N N . GLY A 1 80 ? 0.866 0.620 5.873 1.00 95.00 80 GLY A N 1
ATOM 669 C CA . GLY A 1 80 ? 1.205 1.156 7.179 1.00 95.00 80 GLY A CA 1
ATOM 670 C C . GLY A 1 80 ? -0.020 1.650 7.940 1.00 95.00 80 GLY A C 1
ATOM 671 O O . GLY A 1 80 ? -0.222 1.289 9.103 1.00 95.00 80 GLY A O 1
ATOM 672 N N . ILE A 1 81 ? -0.870 2.444 7.277 1.00 93.81 81 ILE A N 1
ATOM 673 C CA . ILE A 1 81 ? -2.135 2.921 7.852 1.00 93.81 81 ILE A CA 1
ATOM 674 C C . ILE A 1 81 ? -3.059 1.745 8.189 1.00 93.81 81 ILE A C 1
ATOM 676 O O . ILE A 1 81 ? -3.664 1.749 9.266 1.00 93.81 81 ILE A O 1
ATOM 680 N N . ALA A 1 82 ? -3.164 0.744 7.309 1.00 90.31 82 ALA A N 1
ATOM 681 C CA . ALA A 1 82 ? -3.981 -0.451 7.523 1.00 90.31 82 ALA A CA 1
ATOM 682 C C . ALA A 1 82 ? -3.564 -1.181 8.802 1.00 90.31 82 ALA A C 1
ATOM 684 O O . ALA A 1 82 ? -4.393 -1.456 9.675 1.00 90.31 82 ALA A O 1
ATOM 685 N N . ILE A 1 83 ? -2.264 -1.461 8.921 1.00 94.00 83 ILE A N 1
ATOM 686 C CA . ILE A 1 83 ? -1.672 -2.193 10.037 1.00 94.00 83 ILE A CA 1
ATOM 687 C C . ILE A 1 83 ? -1.867 -1.411 11.333 1.00 94.00 83 ILE A C 1
ATOM 689 O O . ILE A 1 83 ? -2.380 -1.962 12.309 1.00 94.00 83 ILE A O 1
ATOM 693 N N . GLY A 1 84 ? -1.498 -0.129 11.351 1.00 93.94 84 GLY A N 1
ATOM 694 C CA . GLY A 1 84 ? -1.571 0.672 12.567 1.00 93.94 84 GLY A CA 1
ATOM 695 C C . GLY A 1 84 ? -3.013 0.848 13.039 1.00 93.94 84 GLY A C 1
ATOM 696 O O . GLY A 1 84 ? -3.306 0.578 14.202 1.00 93.94 84 GLY A O 1
ATOM 697 N N . THR A 1 85 ? -3.947 1.148 12.132 1.00 90.12 85 THR A N 1
ATOM 698 C CA . THR A 1 85 ? -5.376 1.246 12.477 1.00 90.12 85 THR A CA 1
ATOM 699 C C . THR A 1 85 ? -5.931 -0.081 13.002 1.00 90.12 85 THR A C 1
ATOM 701 O O . THR A 1 85 ? -6.704 -0.103 13.962 1.00 90.12 85 THR A O 1
ATOM 704 N N . SER A 1 86 ? -5.506 -1.202 12.420 1.00 88.38 86 SER A N 1
ATOM 705 C CA . SER A 1 86 ? -5.918 -2.538 12.855 1.00 88.38 86 SER A CA 1
ATOM 706 C C . SER A 1 86 ? -5.423 -2.867 14.262 1.00 88.38 86 SER A C 1
ATOM 708 O O . SER A 1 86 ? -6.208 -3.351 15.076 1.00 88.38 86 SER A O 1
ATOM 710 N N . PHE A 1 87 ? -4.170 -2.534 14.594 1.00 91.00 87 PHE A N 1
ATOM 711 C CA . PHE A 1 87 ? -3.630 -2.691 15.952 1.00 91.00 87 PHE A CA 1
ATOM 712 C C . PHE A 1 87 ? -4.319 -1.795 16.982 1.00 91.00 87 PHE A C 1
ATOM 714 O O . PHE A 1 87 ? -4.482 -2.208 18.130 1.00 91.00 87 PHE A O 1
ATOM 721 N N . MET A 1 88 ? -4.759 -0.599 16.588 1.00 89.25 88 MET A N 1
ATOM 722 C CA . MET A 1 88 ? -5.557 0.267 17.462 1.00 89.25 88 MET A CA 1
ATOM 723 C C . MET A 1 88 ? -6.964 -0.272 17.718 1.00 89.25 88 MET A C 1
ATOM 725 O O . MET A 1 88 ? -7.559 0.037 18.751 1.00 89.25 88 MET A O 1
ATOM 729 N N . SER A 1 89 ? -7.498 -1.061 16.786 1.00 84.56 89 SER A N 1
ATOM 730 C CA . SER A 1 89 ? -8.786 -1.728 16.945 1.00 84.56 89 SER A CA 1
ATOM 731 C C . SER A 1 89 ? -8.666 -2.970 17.835 1.00 84.56 89 SER A C 1
ATOM 733 O O . SER A 1 89 ? -9.381 -3.088 18.831 1.00 84.56 89 SER A O 1
ATOM 735 N N . SER A 1 90 ? -7.742 -3.886 17.519 1.00 85.62 90 SER A N 1
ATOM 736 C CA . SER A 1 90 ? -7.370 -5.007 18.389 1.00 85.62 90 SER A CA 1
ATOM 737 C C . SER A 1 90 ? -6.031 -5.634 17.986 1.00 85.62 90 SER A C 1
ATOM 739 O O . SER A 1 90 ? -5.676 -5.685 16.809 1.00 85.62 90 SER A O 1
ATOM 741 N N . THR A 1 91 ? -5.314 -6.225 18.948 1.00 88.12 91 THR A N 1
ATOM 742 C CA . THR A 1 91 ? -4.063 -6.956 18.674 1.00 88.12 91 THR A CA 1
ATOM 743 C C . THR A 1 91 ? -4.261 -8.097 17.675 1.00 88.12 91 THR A C 1
ATOM 745 O O . THR A 1 91 ? -3.418 -8.309 16.807 1.00 88.12 91 THR A O 1
ATOM 748 N N . LYS A 1 92 ? -5.386 -8.822 17.766 1.00 84.06 92 LYS A N 1
ATOM 749 C CA . LYS A 1 92 ? -5.697 -9.942 16.867 1.00 84.06 92 LYS A CA 1
ATOM 750 C C . LYS A 1 92 ? -5.881 -9.463 15.424 1.00 84.06 92 LYS A C 1
ATOM 752 O O . LYS A 1 92 ? -5.278 -10.040 14.522 1.00 84.06 92 LYS A O 1
ATOM 757 N N . LEU A 1 93 ? -6.654 -8.393 15.213 1.00 81.81 93 LEU A N 1
ATOM 758 C CA . LEU A 1 93 ? -6.854 -7.806 13.885 1.00 81.81 93 LEU A CA 1
ATOM 759 C C . LEU A 1 93 ? -5.551 -7.221 13.321 1.00 81.81 93 LEU A C 1
ATOM 761 O O . LEU A 1 93 ? -5.263 -7.411 12.141 1.00 81.81 93 LEU A O 1
ATOM 765 N N . GLY A 1 94 ? -4.740 -6.573 14.163 1.00 89.44 94 GLY A N 1
ATOM 766 C CA . GLY A 1 94 ? -3.409 -6.084 13.799 1.00 89.44 94 GLY A CA 1
ATOM 767 C C . GLY A 1 94 ? -2.501 -7.188 13.257 1.00 89.44 94 GLY A C 1
ATOM 768 O O . GLY A 1 94 ? -1.987 -7.062 12.149 1.00 89.44 94 GLY A O 1
ATOM 769 N N . ILE A 1 95 ? -2.379 -8.311 13.977 1.00 88.75 95 ILE A N 1
ATOM 770 C CA . ILE A 1 95 ? -1.570 -9.464 13.542 1.00 88.75 95 ILE A CA 1
ATOM 771 C C . ILE A 1 95 ? -2.074 -10.029 12.207 1.00 88.75 95 ILE A C 1
ATOM 773 O O . ILE A 1 95 ? -1.274 -10.250 11.300 1.00 88.75 95 ILE A O 1
ATOM 777 N N . ILE A 1 96 ? -3.388 -10.244 12.073 1.00 85.56 96 ILE A N 1
ATOM 778 C CA . ILE A 1 96 ? -3.989 -10.765 10.833 1.00 85.56 96 ILE A CA 1
ATOM 779 C C . ILE A 1 96 ? -3.691 -9.827 9.657 1.00 85.56 96 ILE A C 1
ATOM 781 O O . ILE A 1 96 ? -3.270 -10.286 8.597 1.00 85.56 96 ILE A O 1
ATOM 785 N N . THR A 1 97 ? -3.856 -8.519 9.860 1.00 87.25 97 THR A N 1
ATOM 786 C CA . THR A 1 97 ? -3.627 -7.505 8.822 1.00 87.25 97 THR A CA 1
ATOM 787 C C . THR A 1 97 ? -2.158 -7.440 8.419 1.00 87.25 97 THR A C 1
ATOM 789 O O . THR A 1 97 ? -1.863 -7.424 7.231 1.00 87.25 97 THR A O 1
ATOM 792 N N . SER A 1 98 ? -1.221 -7.482 9.372 1.00 92.06 98 SER A N 1
ATOM 793 C CA . SER A 1 98 ? 0.214 -7.521 9.059 1.00 92.06 98 SER A CA 1
ATOM 794 C C . SER A 1 98 ? 0.607 -8.756 8.257 1.00 92.06 98 SER A C 1
ATOM 796 O O . SER A 1 98 ? 1.378 -8.637 7.311 1.00 92.06 98 SER A O 1
ATOM 798 N N . ILE A 1 99 ? 0.077 -9.934 8.604 1.00 85.69 99 ILE A N 1
ATOM 799 C CA . ILE A 1 99 ? 0.328 -11.157 7.830 1.00 85.69 99 ILE A CA 1
ATOM 800 C C . ILE A 1 99 ? -0.231 -10.999 6.413 1.00 85.69 99 ILE A C 1
ATOM 802 O O . ILE A 1 99 ? 0.469 -11.300 5.452 1.00 85.69 99 ILE A O 1
ATOM 806 N N . ALA A 1 100 ? -1.460 -10.495 6.280 1.00 84.50 100 ALA A N 1
ATOM 807 C CA . ALA A 1 100 ? -2.093 -10.289 4.983 1.00 84.50 100 ALA A CA 1
ATOM 808 C C . ALA A 1 100 ? -1.301 -9.322 4.088 1.00 84.50 100 ALA A C 1
ATOM 810 O O . ALA A 1 100 ? -1.125 -9.626 2.910 1.00 84.50 100 ALA A O 1
ATOM 811 N N . VAL A 1 101 ? -0.800 -8.215 4.651 1.00 90.56 101 VAL A N 1
ATOM 812 C CA . VAL A 1 101 ? 0.077 -7.255 3.959 1.00 90.56 101 VAL A CA 1
ATOM 813 C C . VAL A 1 101 ? 1.369 -7.924 3.514 1.00 90.56 101 VAL A C 1
ATOM 815 O O . VAL A 1 101 ? 1.669 -7.944 2.329 1.00 90.56 101 VAL A O 1
ATOM 818 N N . ILE A 1 102 ? 2.092 -8.585 4.424 1.00 88.94 102 ILE A N 1
ATOM 819 C CA . ILE A 1 102 ? 3.350 -9.273 4.080 1.00 88.94 102 ILE A CA 1
ATOM 820 C C . ILE A 1 102 ? 3.140 -10.293 2.950 1.00 88.94 102 ILE A C 1
ATOM 822 O O . ILE A 1 102 ? 3.998 -10.444 2.080 1.00 88.94 102 ILE A O 1
ATOM 826 N N . CYS A 1 103 ? 2.009 -11.003 2.952 1.00 82.69 103 CYS A N 1
ATOM 827 C CA . CYS A 1 103 ? 1.699 -11.997 1.932 1.00 82.69 103 CYS A CA 1
ATOM 828 C C . CYS A 1 103 ? 1.521 -11.411 0.524 1.00 82.69 103 CYS A C 1
ATOM 830 O O . CYS A 1 103 ? 1.828 -12.126 -0.430 1.00 82.69 103 CYS A O 1
ATOM 832 N N . HIS A 1 104 ? 1.032 -10.174 0.375 1.00 84.56 104 HIS A N 1
ATOM 833 C CA . HIS A 1 104 ? 0.881 -9.543 -0.942 1.00 84.56 104 HIS A CA 1
ATOM 834 C C . HIS A 1 104 ? 2.025 -8.591 -1.302 1.00 84.56 104 HIS A C 1
ATOM 836 O O . HIS A 1 104 ? 2.349 -8.490 -2.484 1.00 84.56 104 HIS A O 1
ATOM 842 N N . GLU A 1 105 ? 2.711 -8.021 -0.312 1.00 88.75 105 GLU A N 1
ATOM 843 C CA . GLU A 1 105 ? 3.865 -7.155 -0.551 1.00 88.75 105 GLU A CA 1
ATOM 844 C C . GLU A 1 105 ? 5.121 -7.924 -0.939 1.00 88.75 105 GLU A C 1
ATOM 846 O O . GLU A 1 105 ? 5.878 -7.485 -1.796 1.00 88.75 105 GLU A O 1
ATOM 851 N N . LEU A 1 106 ? 5.347 -9.125 -0.395 1.00 83.19 106 LEU A N 1
ATOM 852 C CA . LEU A 1 106 ? 6.538 -9.896 -0.764 1.00 83.19 106 LEU A CA 1
ATOM 853 C C . LEU A 1 106 ? 6.589 -10.215 -2.277 1.00 83.19 106 LEU A C 1
ATOM 855 O O . LEU A 1 106 ? 7.645 -10.023 -2.881 1.00 83.19 106 LEU A O 1
ATOM 859 N N . PRO A 1 107 ? 5.498 -10.673 -2.925 1.00 78.88 107 PRO A N 1
ATOM 860 C CA . PRO A 1 107 ? 5.445 -10.789 -4.382 1.00 78.88 107 PRO A CA 1
ATOM 861 C C . PRO A 1 107 ? 5.557 -9.449 -5.122 1.00 78.88 107 PRO A C 1
ATOM 863 O O . PRO A 1 107 ? 6.230 -9.403 -6.153 1.00 78.88 107 PRO A O 1
ATOM 866 N N . HIS A 1 108 ? 4.908 -8.394 -4.618 1.00 84.31 108 HIS A N 1
ATOM 867 C CA . HIS A 1 108 ? 4.886 -7.066 -5.239 1.00 84.31 108 HIS A CA 1
ATOM 868 C C . HIS A 1 108 ? 6.298 -6.461 -5.303 1.00 84.31 108 HIS A C 1
ATOM 870 O O . HIS A 1 108 ? 6.817 -6.186 -6.385 1.00 84.31 108 HIS A O 1
ATOM 876 N N . GLU A 1 109 ? 6.988 -6.435 -4.164 1.00 88.56 109 GLU A N 1
ATOM 877 C CA . GLU A 1 109 ? 8.349 -5.928 -3.995 1.00 88.56 109 GLU A CA 1
ATOM 878 C C . GLU A 1 109 ? 9.362 -6.683 -4.878 1.00 88.56 109 GLU A C 1
ATOM 880 O O . GLU A 1 109 ? 10.282 -6.094 -5.450 1.00 88.56 109 GLU A O 1
ATOM 885 N N . LEU A 1 110 ? 9.193 -8.003 -5.044 1.00 85.94 110 LEU A N 1
ATOM 886 C CA . LEU A 1 110 ? 10.014 -8.803 -5.963 1.00 85.94 110 LEU A CA 1
ATOM 887 C C . LEU A 1 110 ? 9.782 -8.431 -7.436 1.00 85.94 110 LEU A C 1
ATOM 889 O O . LEU A 1 110 ? 10.730 -8.462 -8.227 1.00 85.94 110 LEU A O 1
ATOM 893 N N . GLY A 1 111 ? 8.546 -8.087 -7.804 1.00 84.44 111 GLY A N 1
ATOM 894 C CA . GLY A 1 111 ? 8.197 -7.588 -9.133 1.00 84.44 111 GLY A CA 1
ATOM 895 C C . GLY A 1 111 ? 8.835 -6.229 -9.418 1.00 84.44 111 GLY A C 1
ATOM 896 O O . GLY A 1 111 ? 9.503 -6.062 -10.442 1.00 84.44 111 GLY A O 1
ATOM 897 N N . ASP A 1 112 ? 8.723 -5.295 -8.477 1.00 86.62 112 ASP A N 1
ATOM 898 C CA . ASP A 1 112 ? 9.324 -3.964 -8.578 1.00 86.62 112 ASP A CA 1
ATOM 899 C C . ASP A 1 112 ? 10.845 -4.041 -8.662 1.00 86.62 112 ASP A C 1
ATOM 901 O O . ASP A 1 112 ? 11.464 -3.426 -9.539 1.00 86.62 112 ASP A O 1
ATOM 905 N N . PHE A 1 113 ? 11.453 -4.900 -7.844 1.00 89.12 113 PHE A N 1
ATOM 906 C CA . PHE A 1 113 ? 12.877 -5.185 -7.915 1.00 89.12 113 PHE A CA 1
ATOM 907 C C . PHE A 1 113 ? 13.299 -5.663 -9.312 1.00 89.12 113 PHE A C 1
ATOM 909 O O . PHE A 1 113 ? 14.297 -5.172 -9.845 1.00 89.12 113 PHE A O 1
ATOM 916 N N . ALA A 1 114 ? 12.542 -6.567 -9.943 1.00 87.12 114 ALA A N 1
ATOM 917 C CA . ALA A 1 114 ? 12.846 -7.041 -11.293 1.00 87.12 114 ALA A CA 1
ATOM 918 C C . ALA A 1 114 ? 12.843 -5.891 -12.315 1.00 87.12 114 ALA A C 1
ATOM 920 O O . ALA A 1 114 ? 13.797 -5.752 -13.088 1.00 87.12 114 ALA A O 1
ATOM 921 N N . VAL A 1 115 ? 11.843 -5.004 -12.266 1.00 84.38 115 VAL A N 1
ATOM 922 C CA . VAL A 1 115 ? 11.766 -3.848 -13.174 1.00 84.38 115 VAL A CA 1
ATOM 923 C C . VAL A 1 115 ? 12.891 -2.839 -12.914 1.00 84.38 115 VAL A C 1
ATOM 925 O O . VAL A 1 115 ? 13.440 -2.259 -13.857 1.00 84.38 115 VAL A O 1
ATOM 928 N N . LEU A 1 116 ? 13.295 -2.643 -11.655 1.00 86.00 116 LEU A N 1
ATOM 929 C CA . LEU A 1 116 ? 14.431 -1.786 -11.307 1.00 86.00 116 LEU A CA 1
ATOM 930 C C . LEU A 1 116 ? 15.741 -2.317 -11.905 1.00 86.00 116 LEU A C 1
ATOM 932 O O . LEU A 1 116 ? 16.497 -1.535 -12.488 1.00 86.00 116 LEU A O 1
ATOM 936 N N . ILE A 1 117 ? 15.991 -3.626 -11.840 1.00 89.94 117 ILE A N 1
ATOM 937 C CA . ILE A 1 117 ? 17.161 -4.247 -12.480 1.00 89.94 117 ILE A CA 1
ATOM 938 C C . ILE A 1 117 ? 17.105 -4.097 -14.001 1.00 89.94 117 ILE A C 1
ATOM 940 O O . ILE A 1 117 ? 18.094 -3.682 -14.609 1.00 89.94 117 ILE A O 1
ATOM 944 N N . GLU A 1 118 ? 15.952 -4.361 -14.619 1.00 84.12 118 GLU A N 1
ATOM 945 C CA . GLU A 1 118 ? 15.762 -4.183 -16.065 1.00 84.12 118 GLU A CA 1
ATOM 946 C C . GLU A 1 118 ? 15.983 -2.734 -16.511 1.00 84.12 118 GLU A C 1
ATOM 948 O O . GLU A 1 118 ? 16.444 -2.485 -17.626 1.00 84.12 118 GLU A O 1
ATOM 953 N N . SER A 1 119 ? 15.730 -1.766 -15.626 1.00 80.62 119 SER A N 1
ATOM 954 C CA . SER A 1 119 ? 15.981 -0.355 -15.910 1.00 80.62 119 SER A CA 1
ATOM 955 C C . SER A 1 119 ? 17.460 0.063 -15.880 1.00 80.62 119 SER A C 1
ATOM 957 O O . SER A 1 119 ? 17.787 1.214 -16.186 1.00 80.62 119 SER A O 1
ATOM 959 N N . GLY A 1 120 ? 18.361 -0.875 -15.568 1.00 83.62 120 GLY A N 1
ATOM 960 C CA . GLY A 1 120 ? 19.811 -0.688 -15.573 1.00 83.62 120 GLY A CA 1
ATOM 961 C C . GLY A 1 120 ? 20.408 -0.319 -14.214 1.00 83.62 120 GLY A C 1
ATOM 962 O O . GLY A 1 120 ? 21.573 0.082 -14.160 1.00 83.62 120 GLY A O 1
ATOM 963 N N . LEU A 1 121 ? 19.646 -0.430 -13.119 1.00 85.69 121 LEU A N 1
ATOM 964 C CA . LEU A 1 121 ? 20.184 -0.259 -11.768 1.00 85.69 121 LEU A CA 1
ATOM 965 C C . LEU A 1 121 ? 21.000 -1.487 -11.349 1.00 85.69 121 LEU A C 1
ATOM 967 O O . LEU A 1 121 ? 20.689 -2.625 -11.696 1.00 85.69 121 LEU A O 1
ATOM 971 N N . SER A 1 122 ? 22.039 -1.256 -10.543 1.00 91.44 122 SER A N 1
ATOM 972 C CA . SER A 1 122 ? 22.748 -2.354 -9.883 1.00 91.44 122 SER A CA 1
ATOM 973 C C . SER A 1 122 ? 21.848 -3.032 -8.845 1.00 91.44 122 SER A C 1
ATOM 975 O O . SER A 1 122 ? 20.998 -2.375 -8.242 1.00 91.44 122 SER A O 1
ATOM 977 N N . THR A 1 123 ? 22.082 -4.316 -8.567 1.00 91.62 123 THR A N 1
ATOM 978 C CA . THR A 1 123 ? 21.341 -5.097 -7.559 1.00 91.62 123 THR A CA 1
ATOM 979 C C . THR A 1 123 ? 21.246 -4.392 -6.209 1.00 91.62 123 THR A C 1
ATOM 981 O O . THR A 1 123 ? 20.161 -4.283 -5.645 1.00 91.62 123 THR A O 1
ATOM 984 N N . ALA A 1 124 ? 22.362 -3.854 -5.713 1.00 93.81 124 ALA A N 1
ATOM 985 C CA . ALA A 1 124 ? 22.391 -3.150 -4.434 1.00 93.81 124 ALA A CA 1
ATOM 986 C C . ALA A 1 124 ? 21.585 -1.841 -4.471 1.00 93.81 124 ALA A C 1
ATOM 988 O O . ALA A 1 124 ? 20.908 -1.503 -3.505 1.00 93.81 124 ALA A O 1
ATOM 989 N N . THR A 1 125 ? 21.636 -1.113 -5.589 1.00 90.69 125 THR A N 1
ATOM 990 C CA . THR A 1 125 ? 20.885 0.137 -5.763 1.00 90.69 125 THR A CA 1
ATOM 991 C C . THR A 1 125 ? 19.384 -0.120 -5.857 1.00 90.69 125 THR A C 1
ATOM 993 O O . THR A 1 125 ? 18.616 0.582 -5.208 1.00 90.69 125 THR A O 1
ATOM 996 N N . ALA A 1 126 ? 18.971 -1.128 -6.627 1.00 90.38 126 ALA A N 1
ATOM 997 C CA . ALA A 1 126 ? 17.572 -1.513 -6.765 1.00 90.38 126 ALA A CA 1
ATOM 998 C C . ALA A 1 126 ? 16.983 -1.951 -5.415 1.00 90.38 126 ALA A C 1
ATOM 1000 O O . ALA A 1 126 ? 15.982 -1.385 -4.994 1.00 90.38 126 ALA A O 1
ATOM 1001 N N . LEU A 1 127 ? 17.665 -2.843 -4.683 1.00 91.50 127 LEU A N 1
ATOM 1002 C CA . LEU A 1 127 ? 17.263 -3.234 -3.324 1.00 91.50 127 LEU A CA 1
ATOM 1003 C C . LEU A 1 127 ? 17.186 -2.039 -2.369 1.00 91.50 127 LEU A C 1
ATOM 1005 O O . LEU A 1 127 ? 16.269 -1.956 -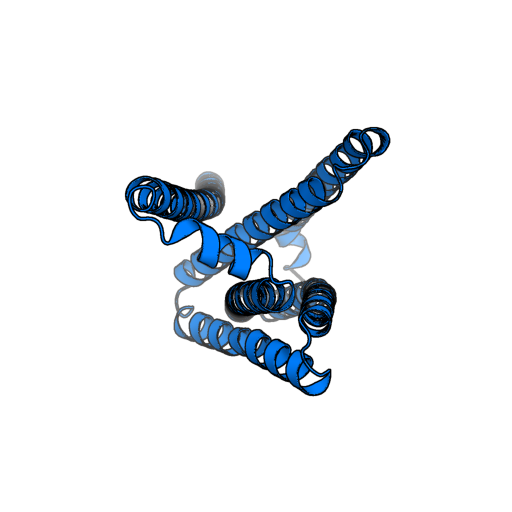1.561 1.00 91.50 127 LEU A O 1
ATOM 1009 N N . GLY A 1 128 ? 18.145 -1.113 -2.450 1.00 93.06 128 GLY A N 1
ATOM 1010 C CA . GLY A 1 128 ? 18.161 0.076 -1.602 1.00 93.06 128 GLY A CA 1
ATOM 1011 C C . GLY A 1 128 ? 16.971 1.006 -1.845 1.00 93.06 128 GLY A C 1
ATOM 1012 O O . GLY A 1 128 ? 16.415 1.534 -0.886 1.00 93.06 128 GLY A O 1
ATOM 1013 N N . PHE A 1 129 ? 16.566 1.199 -3.103 1.00 92.31 129 PHE A N 1
ATOM 1014 C CA . PHE A 1 129 ? 15.394 2.014 -3.427 1.00 92.31 129 PHE A CA 1
ATOM 1015 C C . PHE A 1 129 ? 14.078 1.335 -3.050 1.00 92.31 129 PHE A C 1
ATOM 1017 O O . PHE A 1 129 ? 13.220 2.012 -2.492 1.00 92.31 129 PHE A O 1
ATOM 1024 N N . ASN A 1 130 ? 13.960 0.028 -3.283 1.00 90.44 130 ASN A N 1
ATOM 1025 C CA . ASN A 1 130 ? 12.813 -0.770 -2.848 1.00 90.44 130 ASN A CA 1
ATOM 1026 C C . ASN A 1 130 ? 12.637 -0.695 -1.327 1.00 90.44 130 ASN A C 1
ATOM 1028 O O . ASN A 1 130 ? 11.626 -0.228 -0.819 1.00 90.44 130 ASN A O 1
ATOM 1032 N N . LEU A 1 131 ? 13.718 -0.945 -0.580 1.00 92.19 131 LEU A N 1
ATOM 1033 C CA . LEU A 1 131 ? 13.708 -0.798 0.873 1.00 92.19 131 LEU A CA 1
ATOM 1034 C C . LEU A 1 131 ? 13.315 0.620 1.313 1.00 92.19 131 LEU A C 1
ATOM 1036 O O . LEU A 1 131 ? 12.565 0.779 2.272 1.00 92.19 131 LEU A O 1
ATOM 1040 N N . LEU A 1 132 ? 13.822 1.659 0.643 1.00 93.31 132 LEU A N 1
ATOM 1041 C CA . LEU A 1 132 ? 13.472 3.043 0.969 1.00 93.31 132 LEU A CA 1
ATOM 1042 C C . LEU A 1 132 ? 11.981 3.327 0.742 1.00 93.31 132 LEU A C 1
ATOM 1044 O O . LEU A 1 132 ? 11.382 4.068 1.522 1.00 93.31 132 LEU A O 1
ATOM 1048 N N . SER A 1 133 ? 11.405 2.739 -0.302 1.00 93.44 133 SER A N 1
ATOM 1049 C CA . SER A 1 133 ? 9.978 2.782 -0.587 1.00 93.44 133 SER A CA 1
ATOM 1050 C C . SER A 1 133 ? 9.176 2.061 0.501 1.00 93.44 133 SER A C 1
ATOM 1052 O O . SER A 1 133 ? 8.324 2.686 1.136 1.00 93.44 133 SER A O 1
ATOM 1054 N N . ALA A 1 134 ? 9.558 0.834 0.864 1.00 92.56 134 ALA A N 1
ATOM 1055 C CA . ALA A 1 134 ? 8.935 0.053 1.935 1.00 92.56 134 ALA A CA 1
ATOM 1056 C C . ALA A 1 134 ? 8.948 0.760 3.305 1.00 92.56 134 ALA A C 1
ATOM 1058 O O . ALA A 1 134 ? 8.021 0.630 4.107 1.00 92.56 134 ALA A O 1
ATOM 1059 N N . LEU A 1 135 ? 9.966 1.582 3.594 1.00 94.75 135 LEU A N 1
ATOM 1060 C CA . LEU A 1 135 ? 10.034 2.348 4.847 1.00 94.75 135 LEU A CA 1
ATOM 1061 C C . LEU A 1 135 ? 8.891 3.363 5.015 1.00 94.75 135 LEU A C 1
ATOM 1063 O O . LEU A 1 135 ? 8.592 3.769 6.143 1.00 94.75 135 LEU A O 1
ATOM 1067 N N . THR A 1 136 ? 8.221 3.758 3.933 1.00 95.81 136 THR A N 1
ATOM 1068 C CA . THR A 1 136 ? 7.031 4.617 4.005 1.00 95.81 136 THR A CA 1
ATOM 1069 C C . THR A 1 136 ? 5.876 3.958 4.769 1.00 95.81 136 THR A C 1
ATOM 1071 O O . THR A 1 136 ? 5.084 4.675 5.387 1.00 95.81 136 THR A O 1
ATOM 1074 N N . ALA A 1 137 ? 5.832 2.622 4.858 1.00 95.62 137 ALA A N 1
ATOM 1075 C CA . ALA A 1 137 ? 4.861 1.901 5.678 1.00 95.62 137 ALA A CA 1
ATOM 1076 C C . ALA A 1 137 ? 4.964 2.260 7.163 1.00 95.62 137 ALA A C 1
ATOM 1078 O O . ALA A 1 137 ? 3.952 2.442 7.840 1.00 95.62 137 ALA A O 1
ATOM 1079 N N . PHE A 1 138 ? 6.172 2.482 7.684 1.00 95.94 138 PHE A N 1
ATOM 1080 C CA . PHE A 1 138 ? 6.321 2.954 9.062 1.00 95.94 138 PHE A CA 1
ATOM 1081 C C . PHE A 1 138 ? 5.730 4.353 9.249 1.00 95.94 138 PHE A C 1
ATOM 1083 O O . PHE A 1 138 ? 5.110 4.622 10.277 1.00 95.94 138 PHE A O 1
ATOM 1090 N N . LEU A 1 139 ? 5.860 5.240 8.256 1.00 96.00 139 LEU A N 1
ATOM 1091 C CA . LEU A 1 139 ? 5.249 6.570 8.317 1.00 96.00 139 LEU A CA 1
ATOM 1092 C C . LEU A 1 139 ? 3.720 6.469 8.370 1.00 96.00 139 LEU A C 1
ATOM 1094 O O . LEU A 1 139 ? 3.098 7.132 9.200 1.00 96.00 139 LEU A O 1
ATOM 1098 N N . GLY A 1 140 ? 3.123 5.612 7.541 1.00 94.69 140 GLY A N 1
ATOM 1099 C CA . GLY A 1 140 ? 1.683 5.348 7.554 1.00 94.69 140 GLY A CA 1
ATOM 1100 C C . GLY A 1 140 ? 1.200 4.782 8.887 1.00 94.69 140 GLY A C 1
ATOM 1101 O O . GLY A 1 140 ? 0.211 5.256 9.453 1.00 94.69 140 GLY A O 1
ATOM 1102 N N . LEU A 1 141 ? 1.957 3.836 9.445 1.00 95.25 141 LEU A N 1
ATOM 1103 C CA . LEU A 1 141 ? 1.710 3.273 10.769 1.00 95.25 141 LEU A CA 1
A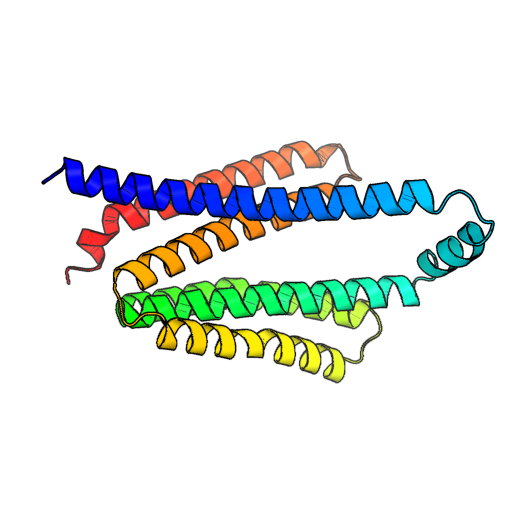TOM 1104 C C . LEU A 1 141 ? 1.682 4.373 11.839 1.00 95.25 141 LEU A C 1
ATOM 1106 O O . LEU A 1 141 ? 0.693 4.495 12.558 1.00 95.25 141 LEU A O 1
ATOM 1110 N N . PHE A 1 142 ? 2.709 5.222 11.915 1.00 94.94 142 PHE A N 1
ATOM 1111 C CA . PHE A 1 142 ? 2.756 6.308 12.899 1.00 94.94 142 PHE A CA 1
ATOM 1112 C C . PHE A 1 142 ? 1.634 7.334 12.716 1.00 94.94 142 PHE A C 1
ATOM 1114 O O . PHE A 1 142 ? 1.058 7.792 13.707 1.00 94.94 142 PHE A O 1
ATOM 1121 N N . VAL A 1 143 ? 1.295 7.682 11.471 1.00 93.06 143 VAL A N 1
ATOM 1122 C CA . VAL A 1 143 ? 0.168 8.576 11.168 1.00 93.06 143 VAL A CA 1
ATOM 1123 C C . VAL A 1 143 ? -1.143 7.976 11.667 1.00 93.06 143 VAL A C 1
ATOM 1125 O O . VAL A 1 143 ? -1.894 8.664 12.356 1.00 93.06 143 VAL A O 1
ATOM 1128 N N . SER A 1 144 ? -1.408 6.700 11.382 1.00 91.31 144 SER A N 1
ATOM 1129 C CA . SER A 1 144 ? -2.638 6.047 11.842 1.00 91.31 144 SER A CA 1
ATOM 1130 C C . SER A 1 144 ? -2.723 5.979 13.368 1.00 91.31 144 SER A C 1
ATOM 1132 O O . SER A 1 144 ? -3.757 6.346 13.920 1.00 91.31 144 SER A O 1
ATOM 1134 N N . ILE A 1 145 ? -1.622 5.636 14.050 1.00 91.06 145 ILE A N 1
ATOM 1135 C CA . ILE A 1 145 ? -1.549 5.608 15.518 1.00 91.06 145 ILE A CA 1
ATOM 1136 C C . ILE A 1 145 ? -1.820 6.992 16.114 1.00 91.06 145 ILE A C 1
ATOM 1138 O O . ILE A 1 145 ? -2.550 7.108 17.095 1.00 91.06 145 ILE A O 1
ATOM 1142 N N . SER A 1 146 ? -1.281 8.047 15.500 1.00 89.44 146 SER A N 1
ATOM 1143 C CA . SER A 1 146 ? -1.474 9.427 15.964 1.00 89.44 146 SER A CA 1
ATOM 1144 C C . SER A 1 146 ? -2.913 9.922 15.777 1.00 89.44 146 SER A C 1
ATOM 1146 O O . SER A 1 146 ? -3.383 10.752 16.547 1.00 89.44 146 SER A O 1
ATOM 1148 N N . LEU A 1 147 ? -3.614 9.447 14.742 1.00 87.00 147 LEU A N 1
ATOM 1149 C CA . LEU A 1 147 ? -4.971 9.890 14.400 1.00 87.00 147 LEU A CA 1
ATOM 1150 C C . LEU A 1 147 ? -6.074 9.014 15.009 1.00 87.00 147 LEU A C 1
ATOM 1152 O O . LEU A 1 147 ? -7.208 9.469 15.158 1.00 87.00 147 LEU A O 1
ATOM 1156 N N . GLY A 1 148 ? -5.784 7.758 15.342 1.00 74.19 148 GLY A N 1
ATOM 1157 C CA . GLY A 1 148 ? -6.801 6.771 15.695 1.00 74.19 148 GLY A CA 1
ATOM 1158 C C . GLY A 1 148 ? -7.250 6.782 17.156 1.00 74.19 148 GLY A C 1
ATOM 1159 O O . GLY A 1 148 ? -7.807 5.785 17.606 1.00 74.19 148 GLY A O 1
ATOM 1160 N N . GLU A 1 149 ? -7.041 7.861 17.917 1.00 77.44 149 GLU A N 1
ATOM 1161 C CA . GLU A 1 149 ? -7.558 7.961 19.296 1.00 77.44 149 GLU A CA 1
ATOM 1162 C C . GLU A 1 149 ? -9.094 7.835 19.352 1.00 77.44 149 GLU A C 1
ATOM 1164 O O . GLU A 1 149 ? -9.657 7.350 20.335 1.00 77.44 149 GLU A O 1
ATOM 1169 N N . PHE A 1 150 ? -9.784 8.206 18.267 1.00 81.56 150 PHE A N 1
ATOM 1170 C CA . PHE A 1 150 ? -11.237 8.107 18.139 1.00 81.56 150 PHE A CA 1
ATOM 1171 C C . PHE A 1 150 ? -11.655 6.895 17.296 1.00 81.56 150 PHE A C 1
A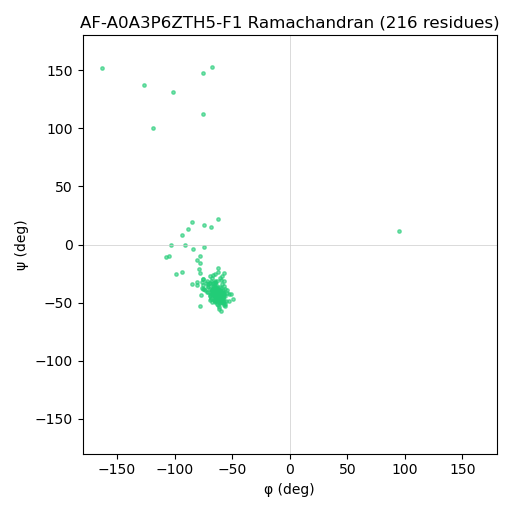TOM 1173 O O . PHE A 1 150 ? -11.196 6.715 16.165 1.00 81.56 150 PHE A O 1
ATOM 1180 N N . LYS A 1 151 ? -12.609 6.099 17.802 1.00 75.56 151 LYS A N 1
ATOM 1181 C CA . LYS A 1 151 ? -13.141 4.908 17.105 1.00 75.56 151 LYS A CA 1
ATOM 1182 C C . LYS A 1 151 ? -13.750 5.232 15.738 1.00 75.56 151 LYS A C 1
ATOM 1184 O O . LYS A 1 151 ? -13.643 4.435 14.803 1.00 75.56 151 LYS A O 1
ATOM 1189 N N . GLU A 1 152 ? -14.373 6.398 15.595 1.00 77.31 152 GLU A N 1
ATOM 1190 C CA . GLU A 1 152 ? -14.883 6.883 14.314 1.00 77.31 152 GLU A CA 1
ATOM 1191 C C . GLU A 1 152 ? -13.750 7.054 13.296 1.00 77.31 152 GLU A C 1
ATOM 1193 O O . GLU A 1 152 ? -13.884 6.587 12.167 1.00 77.31 152 GLU A O 1
ATOM 1198 N N . VAL A 1 153 ? -12.619 7.649 13.692 1.00 79.25 153 VAL A N 1
ATOM 1199 C CA . VAL A 1 153 ? -11.458 7.852 12.809 1.00 79.25 153 VAL A CA 1
ATOM 1200 C C . VAL A 1 153 ? -10.853 6.515 12.396 1.00 79.25 153 VAL A C 1
ATOM 1202 O O . VAL A 1 153 ? -10.596 6.319 11.212 1.00 79.25 153 VAL A O 1
ATOM 1205 N N . GLN A 1 154 ? -10.725 5.560 13.323 1.00 76.06 154 GLN A N 1
ATOM 1206 C CA . GLN A 1 154 ? -10.271 4.203 12.994 1.00 76.06 154 GLN A CA 1
ATOM 1207 C C . GLN A 1 154 ? -11.163 3.548 11.930 1.00 76.06 154 GLN A C 1
ATOM 1209 O O . GLN A 1 154 ? -10.675 2.964 10.967 1.00 76.06 154 GLN A O 1
ATOM 1214 N N . THR A 1 155 ? -12.486 3.688 12.062 1.00 75.88 155 THR A N 1
ATOM 1215 C CA . THR A 1 155 ? -13.437 3.118 11.095 1.00 75.88 155 THR A CA 1
ATOM 1216 C C . THR A 1 155 ? -13.283 3.753 9.710 1.00 75.88 155 THR A C 1
ATOM 1218 O O . THR A 1 155 ? -13.331 3.048 8.704 1.00 75.88 155 THR A O 1
ATOM 1221 N N . TRP A 1 156 ? -13.089 5.073 9.645 1.00 77.25 156 TRP A N 1
ATOM 1222 C CA . TRP A 1 156 ? -12.858 5.777 8.382 1.00 77.25 156 TRP A CA 1
ATOM 1223 C C . TRP A 1 156 ? -11.520 5.407 7.746 1.00 77.25 156 TRP A C 1
ATOM 1225 O O . TRP A 1 156 ? -11.485 5.177 6.541 1.00 77.25 156 TRP A O 1
ATOM 1235 N N . LEU A 1 157 ? -10.449 5.295 8.536 1.00 76.81 157 LEU A N 1
ATOM 1236 C CA . LEU A 1 157 ? -9.136 4.864 8.054 1.00 76.81 157 LEU A CA 1
ATOM 1237 C C . LEU A 1 157 ? -9.203 3.451 7.462 1.00 76.81 157 LEU A C 1
ATOM 1239 O O . LEU A 1 157 ? -8.795 3.268 6.321 1.00 76.81 157 LEU A O 1
ATOM 1243 N N . LEU A 1 158 ? -9.822 2.488 8.159 1.00 76.50 158 LEU A N 1
ATOM 1244 C CA . LEU A 1 158 ? -10.014 1.130 7.631 1.00 76.50 158 LEU A CA 1
ATOM 1245 C C . LEU A 1 158 ? -10.843 1.117 6.340 1.00 76.50 158 LEU A C 1
ATOM 1247 O O . LEU A 1 158 ? -10.508 0.392 5.407 1.00 76.50 158 LEU A O 1
ATOM 1251 N N . ALA A 1 159 ? -11.907 1.923 6.256 1.00 76.12 159 ALA A N 1
ATOM 1252 C CA . ALA A 1 159 ? -12.739 1.996 5.055 1.00 76.12 159 ALA A CA 1
ATOM 1253 C C . ALA A 1 159 ? -11.992 2.610 3.857 1.00 76.12 159 ALA A C 1
ATOM 1255 O O . ALA A 1 159 ? -12.144 2.136 2.731 1.00 76.12 159 ALA A O 1
ATOM 1256 N N . ILE A 1 160 ? -11.173 3.640 4.096 1.00 75.69 160 ILE A N 1
ATOM 1257 C CA . ILE A 1 160 ? -10.322 4.252 3.068 1.00 75.69 160 ILE A CA 1
ATOM 1258 C C . ILE A 1 160 ? -9.279 3.241 2.593 1.00 75.69 160 ILE A C 1
ATOM 1260 O O . ILE A 1 160 ? -9.153 3.030 1.388 1.00 75.69 160 ILE A O 1
ATOM 1264 N N . THR A 1 161 ? -8.580 2.571 3.510 1.00 77.88 161 THR A N 1
ATOM 1265 C CA . THR A 1 161 ? -7.576 1.563 3.153 1.00 77.88 161 THR A CA 1
ATOM 1266 C C . THR A 1 161 ? -8.194 0.391 2.387 1.00 77.88 161 THR A C 1
ATOM 1268 O O . THR A 1 161 ? -7.675 0.003 1.345 1.00 77.88 161 THR A O 1
ATOM 1271 N N . ALA A 1 162 ? -9.359 -0.110 2.808 1.00 76.81 162 ALA A N 1
ATOM 1272 C CA . ALA A 1 162 ? -10.080 -1.150 2.073 1.00 76.81 162 ALA A CA 1
ATOM 1273 C C . ALA A 1 162 ? -10.468 -0.703 0.648 1.00 76.81 162 ALA A C 1
ATOM 1275 O O . ALA A 1 162 ? -10.353 -1.479 -0.301 1.00 76.81 162 ALA A O 1
ATOM 1276 N N . GLY A 1 163 ? -10.898 0.553 0.479 1.00 75.06 163 GLY A N 1
ATOM 1277 C CA . GLY A 1 163 ? -11.179 1.132 -0.837 1.00 75.06 163 GLY A CA 1
ATOM 1278 C C . GLY A 1 163 ? -9.936 1.267 -1.718 1.00 75.06 163 GLY A C 1
ATOM 1279 O O . GLY A 1 163 ? -10.012 0.977 -2.911 1.00 75.06 163 GLY A O 1
ATOM 1280 N N . MET A 1 164 ? -8.795 1.647 -1.136 1.00 76.31 164 MET A N 1
ATOM 1281 C CA . MET A 1 164 ? -7.508 1.700 -1.836 1.00 76.31 164 MET A CA 1
ATOM 1282 C C . MET A 1 164 ? -7.064 0.311 -2.304 1.00 76.31 164 MET A C 1
ATOM 1284 O O . MET A 1 164 ? -6.734 0.167 -3.476 1.00 76.31 164 MET A O 1
ATOM 1288 N N . PHE A 1 165 ? -7.128 -0.719 -1.455 1.00 76.62 165 PHE A N 1
ATOM 1289 C CA . PHE A 1 165 ? -6.763 -2.086 -1.851 1.00 76.62 165 PHE A CA 1
ATOM 1290 C C . PHE A 1 165 ? -7.637 -2.625 -2.976 1.00 76.62 165 PHE A C 1
ATOM 1292 O O . PHE A 1 165 ? -7.124 -3.196 -3.935 1.00 76.62 165 PHE A O 1
ATOM 1299 N N . LEU A 1 166 ? -8.951 -2.390 -2.915 1.00 73.50 166 LEU A N 1
ATOM 1300 C CA . LEU A 1 166 ? -9.852 -2.757 -4.008 1.00 73.50 166 LEU A CA 1
ATOM 1301 C C . LEU A 1 166 ? -9.497 -2.034 -5.312 1.00 73.50 166 LEU A C 1
ATOM 1303 O O . LEU A 1 166 ? -9.554 -2.635 -6.384 1.00 73.50 166 LEU A O 1
ATOM 1307 N N . TYR A 1 167 ? -9.134 -0.754 -5.228 1.00 73.62 167 TYR A N 1
ATOM 1308 C CA . TYR A 1 167 ? -8.744 0.036 -6.389 1.00 73.62 167 TYR A CA 1
ATOM 1309 C C . TYR A 1 167 ? -7.425 -0.441 -7.007 1.00 73.62 167 TYR A C 1
ATOM 1311 O O . TYR A 1 167 ? -7.367 -0.655 -8.218 1.00 73.62 167 TYR A O 1
ATOM 1319 N N . VAL A 1 168 ? -6.383 -0.623 -6.192 1.00 72.56 168 VAL A N 1
ATOM 1320 C CA . VAL A 1 168 ? -5.065 -1.076 -6.657 1.00 72.56 168 VAL A CA 1
ATOM 1321 C C . VAL A 1 168 ? -5.182 -2.463 -7.278 1.00 72.56 168 VAL A C 1
ATOM 1323 O O . VAL A 1 168 ? -4.802 -2.639 -8.434 1.00 72.56 168 VAL A O 1
ATOM 1326 N N . ALA A 1 169 ? -5.862 -3.393 -6.597 1.00 71.06 169 ALA A N 1
ATOM 1327 C CA . ALA A 1 169 ? -6.139 -4.720 -7.137 1.00 71.06 169 ALA A CA 1
ATOM 1328 C C . ALA A 1 169 ? -6.851 -4.654 -8.498 1.00 71.06 169 ALA A C 1
ATOM 1330 O O . ALA A 1 16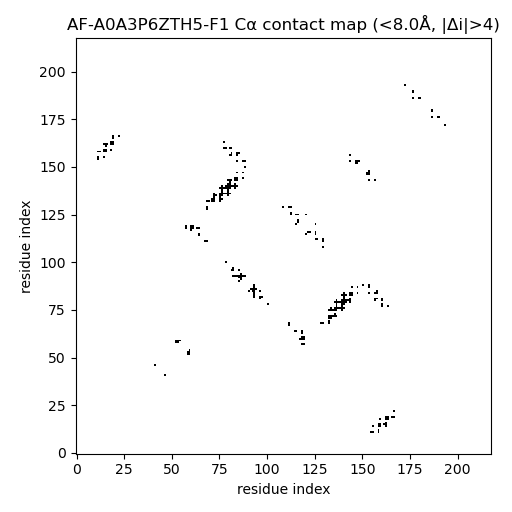9 ? -6.529 -5.420 -9.401 1.00 71.06 169 ALA A O 1
ATOM 1331 N N . TRP A 1 170 ? -7.790 -3.722 -8.689 1.00 71.06 170 TRP A N 1
ATOM 1332 C CA . TRP A 1 170 ? -8.472 -3.538 -9.972 1.00 71.06 170 TRP A CA 1
ATOM 1333 C C . TRP A 1 170 ? -7.546 -3.000 -11.074 1.00 71.06 170 TRP A C 1
ATOM 1335 O O . TRP A 1 170 ? -7.582 -3.489 -12.207 1.00 71.06 170 TRP A O 1
ATOM 1345 N N . ILE A 1 171 ? -6.746 -1.972 -10.781 1.00 69.44 171 ILE A N 1
ATOM 1346 C CA . ILE A 1 171 ? -5.831 -1.357 -11.754 1.00 69.44 171 ILE A CA 1
ATOM 1347 C C . ILE A 1 171 ? -4.732 -2.330 -12.172 1.00 69.44 171 ILE A C 1
ATOM 1349 O O . ILE A 1 171 ? -4.473 -2.450 -13.372 1.00 69.44 171 ILE A O 1
ATOM 1353 N N . ASP A 1 172 ? -4.151 -3.065 -11.228 1.00 67.94 172 ASP A N 1
ATOM 1354 C CA . ASP A 1 172 ? -3.133 -4.078 -11.512 1.00 67.94 172 ASP A CA 1
ATOM 1355 C C . ASP A 1 172 ? -3.708 -5.212 -12.353 1.00 67.94 172 ASP A C 1
ATOM 1357 O O . ASP A 1 172 ? -3.112 -5.644 -13.341 1.00 67.94 172 ASP A O 1
ATOM 1361 N N . MET A 1 173 ? -4.927 -5.641 -12.036 1.00 64.31 173 MET A N 1
ATOM 1362 C CA . MET A 1 173 ? -5.650 -6.635 -12.820 1.00 64.31 173 MET A CA 1
ATOM 1363 C C . MET A 1 173 ? -5.860 -6.165 -14.273 1.00 64.31 173 MET A C 1
ATOM 1365 O O . MET A 1 173 ? -5.644 -6.922 -15.225 1.00 64.31 173 MET A O 1
ATOM 1369 N N . LEU A 1 174 ? -6.231 -4.895 -14.462 1.00 65.06 174 LEU A N 1
ATOM 1370 C CA . LEU A 1 174 ? -6.460 -4.293 -15.777 1.00 65.06 174 LEU A CA 1
ATOM 1371 C C . LEU A 1 174 ? -5.163 -4.045 -16.567 1.00 65.06 174 LEU A C 1
ATOM 1373 O O . LEU A 1 174 ? -5.178 -4.101 -17.803 1.00 65.06 174 LEU A O 1
ATOM 1377 N N . SER A 1 175 ? -4.057 -3.734 -15.890 1.00 61.59 175 SER A N 1
ATOM 1378 C CA . SER A 1 175 ? -2.765 -3.453 -16.523 1.00 61.59 175 SER A CA 1
ATOM 1379 C C . SER A 1 175 ? -2.142 -4.721 -17.115 1.00 61.59 175 SER A C 1
ATOM 1381 O O . SER A 1 175 ? -1.693 -4.679 -18.264 1.00 61.59 175 SER A O 1
ATOM 1383 N N . HIS A 1 176 ? -2.232 -5.854 -16.407 1.00 59.28 176 HIS A N 1
ATOM 1384 C CA . HIS A 1 176 ? -1.777 -7.165 -16.884 1.00 59.28 176 HIS A CA 1
ATOM 1385 C C . HIS A 1 176 ? -2.536 -7.616 -18.138 1.00 59.28 176 HIS A C 1
ATOM 1387 O O . HIS A 1 176 ? -1.915 -8.024 -19.118 1.00 59.28 176 HIS A O 1
ATOM 1393 N N . LEU A 1 177 ? -3.865 -7.434 -18.175 1.00 58.28 177 LEU A N 1
ATOM 1394 C CA . LEU A 1 177 ? -4.659 -7.750 -19.368 1.00 58.28 177 LEU A CA 1
ATOM 1395 C C . LEU A 1 177 ? -4.164 -6.981 -20.592 1.00 58.28 177 LEU A C 1
ATOM 1397 O O . LEU A 1 177 ? -3.924 -7.567 -21.640 1.00 58.28 177 LEU A O 1
ATOM 1401 N N . LYS A 1 178 ? -3.961 -5.665 -20.475 1.00 56.72 178 LYS A N 1
ATOM 1402 C CA . LYS A 1 178 ? -3.525 -4.835 -21.610 1.00 56.72 178 LYS A CA 1
ATOM 1403 C C . LYS A 1 178 ? -2.126 -5.169 -22.126 1.00 56.72 178 LYS A C 1
ATOM 1405 O O . LYS A 1 178 ? -1.855 -4.861 -23.286 1.00 56.72 178 LYS A O 1
ATOM 1410 N N . HIS A 1 179 ? -1.253 -5.737 -21.297 1.00 53.31 179 HIS A N 1
ATOM 1411 C CA . HIS A 1 179 ? 0.113 -6.071 -21.697 1.00 53.31 179 HIS A CA 1
ATOM 1412 C C . HIS A 1 179 ? 0.186 -7.394 -22.480 1.00 53.31 179 HIS A C 1
ATOM 1414 O O . HIS A 1 179 ? 0.920 -7.466 -23.463 1.00 53.31 179 HIS A O 1
ATOM 1420 N N . ASP A 1 180 ? -0.653 -8.377 -22.133 1.00 50.72 180 ASP A N 1
ATOM 1421 C CA . ASP A 1 180 ? -0.671 -9.716 -22.753 1.00 50.72 180 ASP A CA 1
ATOM 1422 C C . ASP A 1 180 ? -1.616 -9.849 -23.966 1.00 50.72 180 ASP A C 1
ATOM 1424 O O . ASP A 1 180 ? -1.694 -10.895 -24.613 1.00 50.72 180 ASP A O 1
ATOM 1428 N N . GLY A 1 181 ? -2.319 -8.776 -24.341 1.00 47.97 181 GLY A N 1
ATOM 1429 C CA . GLY A 1 181 ? -3.287 -8.753 -25.447 1.00 47.97 181 GLY A CA 1
ATOM 1430 C C . GLY A 1 181 ? -2.734 -8.896 -26.868 1.00 47.97 181 GLY A C 1
ATOM 1431 O O . GLY A 1 181 ? -3.457 -8.617 -27.825 1.00 47.97 181 GLY A O 1
ATOM 1432 N N . SER A 1 182 ? -1.483 -9.324 -27.044 1.00 49.66 182 SER A N 1
ATOM 1433 C CA . SER A 1 182 ? -0.905 -9.610 -28.363 1.00 49.66 182 SER A CA 1
ATOM 1434 C C . SER A 1 182 ? -1.347 -10.966 -28.940 1.00 49.66 182 SER A C 1
ATOM 1436 O O . SER A 1 182 ? -1.248 -11.163 -30.153 1.00 49.66 182 SER A O 1
ATOM 1438 N N . HIS A 1 183 ? -1.907 -11.869 -28.121 1.00 52.03 183 HIS A N 1
ATOM 1439 C CA . HIS A 1 183 ? -2.408 -13.180 -28.550 1.00 52.03 183 HIS A CA 1
ATOM 1440 C C . HIS A 1 183 ? -3.915 -13.334 -28.278 1.00 52.03 183 HIS A C 1
ATOM 1442 O O . HIS A 1 183 ? -4.356 -13.642 -27.172 1.00 52.03 183 HIS A O 1
ATOM 1448 N N . VAL A 1 184 ? -4.716 -13.140 -29.330 1.00 55.50 184 VAL A N 1
ATOM 1449 C CA . VAL A 1 184 ? -6.195 -13.093 -29.308 1.00 55.50 184 VAL A CA 1
ATOM 1450 C C . VAL A 1 184 ? -6.848 -14.363 -28.723 1.00 55.50 184 VAL A C 1
ATOM 1452 O O . VAL A 1 184 ? -7.948 -14.286 -28.184 1.00 55.50 184 VAL A O 1
ATOM 1455 N N . ASP A 1 185 ? -6.161 -15.510 -28.760 1.00 57.56 185 ASP A N 1
ATOM 1456 C CA . ASP A 1 185 ? -6.710 -16.819 -28.366 1.00 57.56 185 ASP A CA 1
ATOM 1457 C C . ASP A 1 185 ? -6.775 -17.066 -26.845 1.00 57.56 185 ASP A C 1
ATOM 1459 O O . ASP A 1 185 ? -7.538 -17.917 -26.398 1.00 57.56 185 ASP A O 1
ATOM 1463 N N . HIS A 1 186 ? -5.995 -16.347 -26.026 1.00 62.38 186 HIS A N 1
ATOM 1464 C CA . HIS A 1 186 ? -5.963 -16.549 -24.561 1.00 62.38 186 HIS A CA 1
ATOM 1465 C C . HIS A 1 186 ? -6.645 -15.426 -23.766 1.00 62.38 186 HIS A C 1
ATOM 1467 O O . HIS A 1 186 ? -6.912 -15.587 -22.575 1.00 62.38 186 HIS A O 1
ATOM 1473 N N . TRP A 1 187 ? -6.988 -14.308 -24.414 1.00 59.72 187 TRP A N 1
ATOM 1474 C CA . TRP A 1 187 ? -7.568 -13.129 -23.763 1.00 59.72 187 TRP A CA 1
ATOM 1475 C C . TRP A 1 187 ? -8.903 -13.418 -23.066 1.00 59.72 187 TRP A C 1
ATOM 1477 O O . TRP A 1 187 ? -9.135 -12.992 -21.937 1.00 59.72 187 TRP A O 1
ATOM 1487 N N . THR A 1 188 ? -9.798 -14.160 -23.722 1.00 64.31 188 THR A N 1
ATOM 1488 C CA . THR A 1 188 ? -11.127 -14.486 -23.179 1.00 64.31 188 THR A CA 1
ATOM 1489 C C . THR A 1 188 ? -11.036 -15.400 -21.960 1.00 64.31 188 THR A C 1
ATOM 1491 O O . THR A 1 188 ? -11.746 -15.181 -20.978 1.00 64.31 188 THR A O 1
ATOM 1494 N N . PHE A 1 189 ? -10.130 -16.379 -21.993 1.00 65.75 189 PHE A N 1
ATOM 1495 C CA . PHE A 1 189 ? -9.860 -17.274 -20.870 1.00 65.75 189 PHE A CA 1
ATOM 1496 C C . PHE A 1 189 ? -9.194 -16.537 -19.702 1.00 65.75 189 PHE A C 1
ATOM 1498 O O . PHE A 1 189 ? -9.629 -16.702 -18.564 1.00 65.75 189 PHE A O 1
ATOM 1505 N N . ALA A 1 190 ? -8.217 -15.664 -19.979 1.00 62.28 190 ALA A N 1
ATOM 1506 C CA . ALA A 1 190 ? -7.575 -14.818 -18.974 1.00 62.28 190 ALA A CA 1
ATOM 1507 C C . ALA A 1 190 ? -8.591 -13.904 -18.274 1.00 62.28 190 ALA A C 1
ATOM 1509 O O . ALA A 1 190 ? -8.671 -13.918 -17.048 1.00 62.28 190 ALA A O 1
ATOM 1510 N N . CYS A 1 191 ? -9.441 -13.196 -19.030 1.00 63.94 191 CYS A N 1
ATOM 1511 C CA . CYS A 1 191 ? -10.520 -12.390 -18.458 1.00 63.94 191 CYS A CA 1
ATOM 1512 C C . CYS A 1 191 ? -11.478 -13.234 -17.606 1.00 63.94 191 CYS A C 1
ATOM 1514 O O . CYS A 1 191 ? -11.840 -12.812 -16.511 1.00 63.94 191 CYS A O 1
ATOM 1516 N N . PHE A 1 192 ? -11.883 -14.419 -18.074 1.00 67.50 192 PHE A N 1
ATOM 1517 C CA . PHE A 1 192 ? -12.778 -15.299 -17.317 1.00 67.50 192 PHE A CA 1
ATOM 1518 C C . PHE A 1 192 ? -12.166 -15.728 -15.976 1.00 67.50 192 PHE A C 1
ATOM 1520 O O . PHE A 1 192 ? -12.815 -15.595 -14.937 1.00 67.50 192 PHE A O 1
ATOM 1527 N N . LEU A 1 193 ? -10.907 -16.174 -15.983 1.00 66.19 193 LEU A N 1
ATOM 1528 C CA . LEU A 1 193 ? -10.161 -16.533 -14.774 1.00 66.19 193 LEU A CA 1
ATOM 1529 C C . LEU A 1 193 ? -10.072 -15.354 -13.803 1.00 66.19 193 LEU A C 1
ATOM 1531 O O . LEU A 1 193 ? -10.324 -15.522 -12.612 1.00 66.19 193 LEU A O 1
ATOM 1535 N N . GLN A 1 194 ? -9.811 -14.153 -14.310 1.00 62.44 194 GLN A N 1
ATOM 1536 C CA . GLN A 1 194 ? -9.689 -12.948 -13.495 1.00 62.44 194 GLN A CA 1
ATOM 1537 C C . GLN A 1 194 ? -11.011 -12.508 -12.865 1.00 62.44 194 GLN A C 1
ATOM 1539 O O . GLN A 1 194 ? -11.061 -12.274 -11.660 1.00 62.44 194 GLN A O 1
ATOM 1544 N N . TYR A 1 195 ? -12.099 -12.463 -13.640 1.00 67.50 195 TYR A N 1
ATOM 1545 C CA . TYR A 1 195 ? -13.428 -12.178 -13.097 1.00 67.50 195 TYR A CA 1
ATOM 1546 C C . TYR A 1 195 ? -13.849 -13.240 -12.080 1.00 67.50 195 TYR A C 1
ATOM 1548 O O . TYR A 1 195 ? -14.406 -12.897 -11.040 1.00 67.50 195 TYR A O 1
ATOM 1556 N N . SER A 1 196 ? -13.536 -14.517 -12.331 1.00 68.19 196 SER A N 1
ATOM 1557 C CA . SER A 1 196 ? -13.819 -15.589 -11.374 1.00 68.19 196 SER A CA 1
ATOM 1558 C C . SER A 1 196 ? -13.017 -15.426 -10.078 1.00 68.19 196 SER A C 1
ATOM 1560 O O . SER A 1 196 ? -13.598 -15.519 -9.001 1.00 68.19 196 SER A O 1
ATOM 1562 N N . GLY A 1 197 ? -11.727 -15.082 -10.163 1.00 65.50 197 GLY A N 1
ATOM 1563 C CA . GLY A 1 197 ? -10.870 -14.815 -9.008 1.00 65.50 197 GLY A CA 1
ATOM 1564 C C . GLY A 1 197 ? -11.335 -13.603 -8.205 1.00 65.50 197 GLY A C 1
ATOM 1565 O O . GLY A 1 197 ? -11.421 -13.680 -6.982 1.00 65.50 197 GLY A O 1
ATOM 1566 N N . PHE A 1 198 ? -11.729 -12.519 -8.879 1.00 65.19 198 PHE A N 1
ATOM 1567 C CA . PHE A 1 198 ? -12.283 -11.331 -8.229 1.00 65.19 198 PHE A CA 1
ATOM 1568 C C . PHE A 1 198 ? -13.616 -11.634 -7.534 1.00 65.19 198 PHE A C 1
ATOM 1570 O O . PHE A 1 198 ? -13.812 -11.252 -6.382 1.00 65.19 198 PHE A O 1
ATOM 1577 N N . CYS A 1 199 ? -14.519 -12.375 -8.187 1.00 67.69 199 CYS A N 1
ATOM 1578 C CA . CYS A 1 199 ? -15.774 -12.815 -7.577 1.00 67.69 199 CYS A CA 1
ATOM 1579 C C . CYS A 1 199 ? -15.534 -13.714 -6.359 1.00 67.69 199 CYS A C 1
ATOM 1581 O O . CYS A 1 199 ? -16.171 -13.513 -5.327 1.00 67.69 199 CYS A O 1
ATOM 1583 N N . VAL A 1 200 ? -14.606 -14.671 -6.449 1.00 72.81 200 VAL A N 1
ATOM 1584 C CA . VAL A 1 200 ? -14.238 -15.544 -5.325 1.00 72.81 200 VAL A CA 1
ATOM 1585 C C . VAL A 1 200 ? -13.644 -14.726 -4.179 1.00 72.81 200 VAL A C 1
ATOM 1587 O O . VAL A 1 200 ? -14.084 -14.884 -3.044 1.00 72.81 200 VAL A O 1
ATOM 1590 N N . GLY A 1 201 ? -12.716 -13.808 -4.460 1.00 65.38 201 GLY A N 1
ATOM 1591 C CA . GLY A 1 201 ? -12.137 -12.911 -3.459 1.00 65.38 201 GLY A CA 1
ATOM 1592 C C . GLY A 1 201 ? -13.191 -12.036 -2.777 1.00 65.38 201 GLY A C 1
ATOM 1593 O O . GLY A 1 201 ? -13.222 -11.948 -1.553 1.00 65.38 201 GLY A O 1
ATOM 1594 N N . PHE A 1 202 ? -14.117 -11.463 -3.548 1.00 69.00 202 PHE A N 1
ATOM 1595 C CA . PHE A 1 202 ? -15.215 -10.654 -3.020 1.00 69.00 202 PHE A CA 1
ATOM 1596 C C . PHE A 1 202 ? -16.152 -11.467 -2.115 1.00 69.00 202 PHE A C 1
ATOM 1598 O O . PHE A 1 202 ? -16.506 -11.019 -1.025 1.00 69.00 202 PHE A O 1
ATOM 1605 N N . VAL A 1 203 ? -16.511 -12.689 -2.524 1.00 72.31 203 VAL A N 1
ATOM 1606 C CA . VAL A 1 203 ? -17.328 -13.606 -1.713 1.00 72.31 203 VAL A CA 1
ATOM 1607 C C . VAL A 1 203 ? -16.596 -14.020 -0.436 1.00 72.31 203 VAL A C 1
ATOM 1609 O O . VAL A 1 203 ? -17.214 -14.039 0.624 1.00 72.31 203 VAL A O 1
ATOM 1612 N N . LEU A 1 204 ? -15.293 -14.306 -0.503 1.00 68.06 204 LEU A N 1
ATOM 1613 C CA . LEU A 1 204 ? -14.486 -14.658 0.669 1.00 68.06 204 LEU A CA 1
ATOM 1614 C C . LEU A 1 204 ? -14.382 -13.499 1.665 1.00 68.06 204 LEU A C 1
ATOM 1616 O O . LEU A 1 204 ? -14.545 -13.722 2.861 1.00 68.06 204 LEU A O 1
ATOM 1620 N N . ILE A 1 205 ? -14.172 -12.267 1.194 1.00 69.25 205 ILE A N 1
ATOM 1621 C CA . ILE A 1 205 ? -14.133 -11.074 2.055 1.00 69.25 205 ILE A CA 1
ATOM 1622 C C . ILE A 1 205 ? -15.497 -10.840 2.720 1.00 69.25 205 ILE A C 1
ATOM 1624 O O . ILE A 1 205 ? -15.554 -10.565 3.917 1.00 69.25 205 ILE A O 1
ATOM 1628 N N . LEU A 1 206 ? -16.600 -10.998 1.980 1.00 66.75 206 LEU A N 1
ATOM 1629 C CA . LEU A 1 206 ? -17.946 -10.894 2.551 1.00 66.75 206 LEU A CA 1
ATOM 1630 C C . LEU A 1 206 ? -18.239 -12.008 3.560 1.00 66.75 206 LEU A C 1
ATOM 1632 O O . LEU A 1 206 ? -18.831 -11.734 4.600 1.00 66.75 206 LEU A O 1
ATOM 1636 N N . ALA A 1 207 ? -17.809 -13.239 3.284 1.00 67.56 207 ALA A N 1
ATOM 1637 C CA . ALA A 1 207 ? -17.949 -14.355 4.211 1.00 67.56 207 ALA A CA 1
ATOM 1638 C C . ALA A 1 207 ? -17.146 -14.109 5.497 1.00 67.56 207 ALA A C 1
ATOM 1640 O O . ALA A 1 207 ? -17.684 -14.274 6.586 1.00 67.56 207 ALA A O 1
ATOM 1641 N N . LEU A 1 208 ? -15.897 -13.643 5.392 1.00 63.78 208 LEU A N 1
ATOM 1642 C CA . LEU A 1 208 ? -15.079 -13.277 6.553 1.00 63.78 208 LEU A CA 1
ATOM 1643 C C . LEU A 1 208 ? -15.727 -12.170 7.390 1.00 63.78 208 LEU A C 1
ATOM 1645 O O . LEU A 1 208 ? -15.734 -12.275 8.612 1.00 63.78 208 LEU A O 1
ATOM 1649 N N . GLY A 1 209 ? -16.308 -11.151 6.749 1.00 63.28 209 GLY A N 1
ATOM 1650 C CA . GLY A 1 209 ? -17.056 -10.104 7.450 1.00 63.28 209 GLY A CA 1
ATOM 1651 C C . GLY A 1 209 ? -18.344 -10.616 8.102 1.00 63.28 209 GLY A C 1
ATOM 1652 O O . GLY A 1 209 ? -18.728 -10.141 9.163 1.00 63.28 209 GLY A O 1
ATOM 1653 N N . TRP A 1 210 ? -19.003 -11.608 7.500 1.00 67.75 210 TRP A N 1
ATOM 1654 C CA . TRP A 1 210 ? -20.205 -12.226 8.063 1.00 67.75 210 TRP A CA 1
ATOM 1655 C C . TRP A 1 210 ? -19.904 -13.087 9.297 1.00 67.75 210 TRP A C 1
ATOM 1657 O O . TRP A 1 210 ? -20.691 -13.110 10.238 1.00 67.75 210 TRP A O 1
ATOM 1667 N N . PHE A 1 211 ? -18.763 -13.781 9.306 1.00 70.62 211 PHE A N 1
ATOM 1668 C CA . PHE A 1 211 ? -18.321 -14.629 10.420 1.00 70.62 211 PHE A CA 1
ATOM 1669 C C . PHE A 1 211 ? -17.405 -13.904 11.420 1.00 70.62 211 PHE A C 1
ATOM 1671 O O . PHE A 1 211 ? -16.862 -14.542 12.322 1.00 70.62 211 PHE A O 1
ATOM 1678 N N . GLU A 1 212 ? -17.231 -12.584 11.289 1.00 65.00 212 GLU A N 1
ATOM 1679 C CA . GLU A 1 212 ? -16.386 -11.776 12.176 1.00 65.00 212 GLU A CA 1
ATOM 1680 C C . GLU A 1 212 ? -16.809 -11.952 13.646 1.00 65.00 212 GLU A C 1
ATOM 1682 O O . GLU A 1 212 ? -15.989 -12.291 14.500 1.00 65.00 212 GLU A O 1
ATOM 1687 N N . ASP A 1 213 ? -18.105 -11.845 13.937 1.00 58.22 213 ASP A N 1
ATOM 1688 C CA . ASP A 1 213 ? -18.609 -11.938 15.310 1.00 58.22 213 ASP A CA 1
ATOM 1689 C C . ASP A 1 213 ? -18.350 -13.313 15.958 1.00 58.22 213 ASP A C 1
ATOM 1691 O O . ASP A 1 213 ? -18.089 -13.372 17.157 1.00 58.22 213 ASP A O 1
ATOM 1695 N N . GLU A 1 214 ? -18.338 -14.406 15.184 1.00 64.75 214 GLU A N 1
ATOM 1696 C CA . GLU A 1 214 ? -18.022 -15.758 15.680 1.00 64.75 214 GLU A CA 1
ATOM 1697 C C . GLU A 1 214 ? -16.510 -16.001 15.815 1.00 64.75 214 GLU A C 1
ATOM 1699 O O . GLU A 1 214 ? -16.065 -16.726 16.708 1.00 64.75 214 GLU A O 1
ATOM 1704 N N . LEU A 1 215 ? -15.692 -15.382 14.955 1.00 57.09 215 LEU A N 1
ATOM 1705 C CA . LEU A 1 215 ? -14.235 -15.521 15.001 1.00 57.09 215 LEU A CA 1
ATOM 1706 C C . LEU A 1 215 ? -13.597 -14.706 16.130 1.00 57.09 215 LEU A C 1
ATOM 1708 O O . LEU A 1 215 ? -12.539 -15.093 16.635 1.00 57.09 215 LEU A O 1
ATOM 1712 N N . PHE A 1 216 ? -14.168 -13.557 16.491 1.00 58.47 216 PHE A N 1
ATOM 1713 C CA . PHE A 1 216 ? -13.580 -12.609 17.445 1.00 58.47 216 PHE A CA 1
ATOM 1714 C C . PHE A 1 216 ? -14.214 -12.651 18.847 1.00 58.47 216 PHE A C 1
ATOM 1716 O O . PHE A 1 216 ? -13.725 -11.959 19.738 1.00 58.47 216 PHE A O 1
ATOM 1723 N N . SER A 1 217 ? -15.219 -13.502 19.085 1.00 50.84 217 SER A N 1
ATOM 1724 C CA . SER A 1 217 ? -15.852 -13.702 20.400 1.00 50.84 217 SER A CA 1
ATOM 1725 C C . SER A 1 217 ? -15.196 -14.771 21.296 1.00 50.84 217 SER A C 1
ATOM 1727 O O . SER A 1 217 ? -15.816 -15.185 22.276 1.00 50.84 217 SER A O 1
ATOM 1729 N N . SER A 1 218 ? -13.986 -15.247 20.969 1.00 42.06 218 SER A N 1
ATOM 1730 C CA . SER A 1 218 ? -13.239 -16.268 21.738 1.00 42.06 218 SER A CA 1
ATOM 1731 C C . SER A 1 218 ? -11.971 -15.710 22.372 1.00 42.06 218 SER A C 1
ATOM 1733 O O . SER A 1 218 ? -11.196 -15.065 21.625 1.00 42.06 218 SER A O 1
#

Nearest PDB structures (foldseek):
  7a0g-assembly1_GGG  TM=2.463E-01  e=3.086E+00  Serratia marcescens
  3ja6-assembly1_H  TM=2.570E-01  e=5.275E+00  Escherichia coli
  3zx6-ass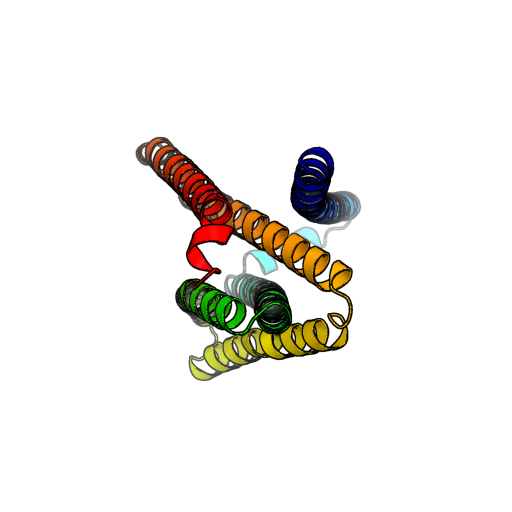embly1_B  TM=1.927E-01  e=8.179E+00  Archaeoglobus fulgidus DSM 4304
  6ixg-assembly2_B  TM=1.958E-01  e=6.411E+00  Homo sapiens

Organism: Nippostrongylus brasiliensis (NCBI:txid27835)

Foldseek 3Di:
DVVVVVVLVVVLVVLLVVLLVVVVVVVVVVVVVVVVVVVVPVPDPPVVVVVVCCVPLLNVLVVVLVVLLVVLLVLLLLLLLQLLLLVLVHPVSNVVSVVVCCVVVVVSLVVSLVSCVVSVDDNVRSVVSSVVSNCSSPVSNVVNNVQNPDVVSSSSSNSSSSSVVVNVLVVVLVVVLVVPPPDVPCSVVSVVVSVVVVVVVVVVVVVCVVCVCVVPVD

Mean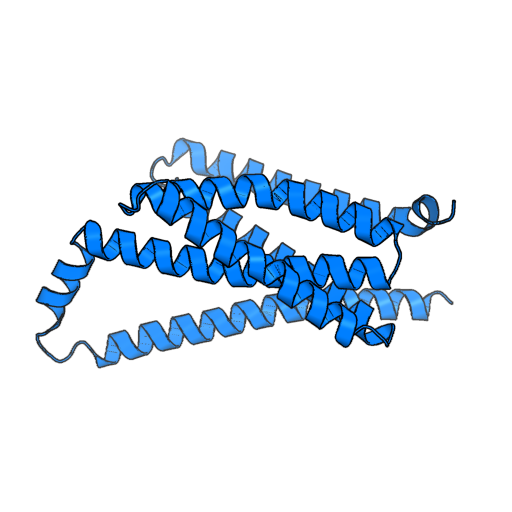 predicted aligned error: 12.29 Å

Radius of gyration: 20.78 Å; Cα contacts (8 Å, |Δi|>4): 154; chains: 1; bounding box: 54×41×55 Å